Protein 3IXL (pdb70)

B-factor: mean 13.27, std 9.03, range [4.29, 70.57]

Sequence (234 aa):
TPTIGMIVPPAAGLVPADGARLYPDLPFIASGLGLGSVTPEGYDAVIESVVDHARRLQKQGAAVVSLMCTSLSFYRGAAFNAALTVAMREATGLPCTTMSTAVLNGLRALGVRRVALATAYIDDVNERLAAFLAEESLVPTGRSLGITGVEAMARVDTATLVDLCVRAFEAAPDSDGILLSSGGLLTLDAIPEVERRLGVPVVSSSPAGFWDAVRLAGGGAKARPGYGRLFDES

Nearest PDB structures (foldseek):
  3ixl-assembly1_A  TM=1.004E+00  e=4.132E-53  Bordetella bronchiseptica
  2vlb-assembly4_D  TM=9.439E-01  e=6.583E-43  Bordetella bronchiseptica
  3dtv-assembly5_A  TM=9.716E-01  e=8.976E-41  Bordetella bronchiseptica
  2vlb-assembly1_A  TM=9.278E-01  e=9.611E-42  Bordetella bronchiseptica
  3eis-assembly1_A  TM=9.442E-01  e=7.378E-40  Bordetella bronchiseptica

CATH classification: 3.40.50.12500

Secondary structure (DSSP, 8-state):
--EEEEEESSTT-PPPTHHHHH-TTS-EEEEE-----SSHHHHHHHGGGHHHHHHHHHHTTEEEEEE--HHHHHTT-HHHHHHHHHHHHHHHSS-EEEHHHHHHHHHHHTT-SEEEEEESS-HHHHHHHHHHHHHTT-EE---B-----HHHHHT--HHHHHHHHHHHHHTSTT-SEEEEE-TTS--TTHHHHHHHHHSS-EEEHHHHHHHHHHHHTTS---PPSSS-HHHH--

Organism: Bordetella bronchiseptica (NCBI:txid518)

InterPro domains:
  IPR011060 Ribulose-phosphate binding barrel [SSF51366] (49-211)
  IPR026286 Maleate isomerase/Arylmal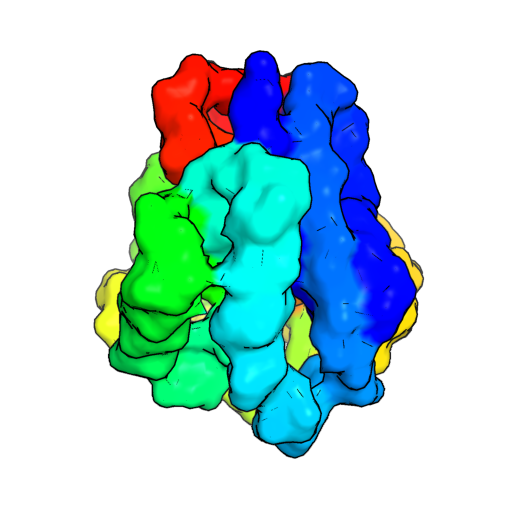onate decarboxylase [PF17645] (9-237)
  IPR026286 Maleate isomerase/Arylmalonate decarboxylase [PIRSF015736] (5-239)
  IPR026286 Maleate isomerase/Arylmalonate decarboxylase [PTHR40267] (56-239)
  IPR053714 Isomerization and Racemization Enzyme Superfamily [G3DSA:3.40.50.12500] (1-240)

Structure (mmCIF, N/CA/C/O backbone):
data_3IXL
#
_entry.id   3IXL
#
_cell.length_a   38.392
_cell.length_b   63.353
_cell.length_c   82.413
_cell.angle_alpha   90.00
_cell.angle_beta   90.00
_cell.angle_gamma   90.00
#
_symmetry.space_group_name_H-M   'P 21 2 21'
#
loop_
_entity.id
_entity.type
_entity.pdbx_description
1 polymer 'Arylmalonate decarboxylase'
2 non-polymer 'SULFATE ION'
3 non-polymer '2-PHENYLACETIC ACID'
4 non-polymer GLYCEROL
5 water water
#
loop_
_atom_site.group_PDB
_atom_site.id
_atom_site.type_symbol
_atom_site.label_atom_id
_atom_site.label_alt_id
_atom_site.label_comp_id
_atom_site.label_asym_id
_atom_site.label_entity_id
_atom_site.label_seq_id
_atom_site.pdbx_PDB_ins_code
_atom_site.Cartn_x
_atom_site.Cartn_y
_atom_site.Cartn_z
_atom_site.occupancy
_atom_site.B_iso_or_equiv
_atom_site.auth_seq_id
_atom_site.auth_comp_id
_atom_site.auth_asym_id
_atom_site.auth_atom_id
_atom_site.pdbx_PDB_model_num
ATOM 1 N N . THR A 1 6 ? -3.578 36.717 2.294 1.00 24.85 6 THR A N 1
ATOM 2 C CA . THR A 1 6 ? -3.699 35.592 3.270 1.00 24.58 6 THR A CA 1
ATOM 3 C C . THR A 1 6 ? -2.326 34.967 3.539 1.00 23.48 6 THR A C 1
ATOM 4 O O . THR A 1 6 ? -1.676 34.490 2.601 1.00 24.31 6 THR A O 1
ATOM 8 N N . PRO A 1 7 ? -1.880 34.978 4.813 1.00 22.52 7 PRO A N 1
ATOM 9 C CA . PRO A 1 7 ? -0.607 34.352 5.173 1.00 20.76 7 PRO A CA 1
ATOM 10 C C . PRO A 1 7 ? -0.613 32.838 4.949 1.00 18.56 7 PRO A C 1
ATOM 11 O O . PRO A 1 7 ? -1.538 32.135 5.370 1.00 18.45 7 PRO A O 1
ATOM 15 N N . THR A 1 8 ? 0.414 32.362 4.263 1.00 15.92 8 THR A N 1
ATOM 16 C CA . THR A 1 8 ? 0.640 30.938 4.075 1.00 14.39 8 THR A CA 1
ATOM 17 C C . THR A 1 8 ? 1.376 30.408 5.302 1.00 12.09 8 THR A C 1
ATOM 18 O O . THR A 1 8 ? 2.266 31.067 5.831 1.00 11.92 8 THR A O 1
ATOM 22 N N . ILE A 1 9 ? 0.972 29.237 5.781 1.00 9.54 9 ILE A N 1
ATOM 23 C CA . ILE A 1 9 ? 1.672 28.604 6.897 1.00 9.02 9 ILE A CA 1
ATOM 24 C C . ILE A 1 9 ? 2.487 27.437 6.360 1.00 7.83 9 ILE A C 1
ATOM 25 O O . ILE A 1 9 ? 1.938 26.551 5.700 1.00 7.10 9 ILE A O 1
ATOM 30 N N . GLY A 1 10 ? 3.791 27.455 6.617 1.00 7.12 10 GLY A N 1
ATOM 31 C CA . GLY A 1 10 ? 4.685 26.423 6.118 1.00 6.80 10 GLY A CA 1
ATOM 32 C C . GLY A 1 10 ? 4.965 25.351 7.151 1.00 6.30 10 GLY A C 1
ATOM 33 O O . GLY A 1 10 ? 5.151 25.664 8.340 1.00 6.28 10 GLY A O 1
ATOM 34 N N . MET A 1 11 ? 5.023 24.101 6.697 1.00 5.66 11 MET A N 1
ATOM 35 C CA . MET A 1 11 ? 5.217 22.950 7.594 1.00 5.43 11 MET A CA 1
ATOM 36 C C . MET A 1 11 ? 6.292 22.014 7.084 1.00 5.90 11 MET A C 1
ATOM 37 O O . MET A 1 11 ? 6.249 21.594 5.933 1.00 6.25 11 MET A O 1
ATOM 42 N N . ILE A 1 12 ? 7.256 21.700 7.941 1.00 5.60 12 ILE A N 1
ATOM 43 C CA . ILE A 1 12 ? 8.273 20.699 7.649 1.00 5.55 12 ILE A CA 1
ATOM 44 C C . ILE A 1 12 ? 7.763 19.381 8.228 1.00 5.76 12 ILE A C 1
ATOM 45 O O . ILE A 1 12 ? 7.500 19.299 9.433 1.00 5.56 12 ILE A O 1
ATOM 50 N N . VAL A 1 13 ? 7.583 18.372 7.373 1.00 5.96 13 VAL A N 1
ATOM 51 C CA . VAL A 1 13 ? 6.920 17.124 7.777 1.00 6.48 13 VAL A CA 1
ATOM 52 C C . VAL A 1 13 ? 7.837 15.913 7.593 1.00 7.39 13 VAL A C 1
ATOM 53 O O . VAL A 1 13 ? 8.694 15.933 6.721 1.00 7.02 13 VAL A O 1
ATOM 57 N N . PRO A 1 14 ? 7.704 14.878 8.440 1.00 7.75 14 PRO A N 1
ATOM 58 C CA . PRO A 1 14 ? 8.550 13.685 8.255 1.00 8.73 14 PRO A CA 1
ATOM 59 C C . PRO A 1 14 ? 8.523 12.934 6.898 1.00 9.93 14 PRO A C 1
ATOM 60 O O . PRO A 1 14 ? 9.602 12.599 6.399 1.00 9.68 14 PRO A O 1
ATOM 64 N N . PRO A 1 15 ? 7.340 12.662 6.304 1.00 10.73 15 PRO A N 1
ATOM 65 C CA . PRO A 1 15 ? 7.389 11.815 5.098 1.00 11.70 15 PRO A CA 1
ATOM 66 C C . PRO A 1 15 ? 8.049 12.496 3.901 1.00 12.37 15 PRO A C 1
ATOM 67 O O . PRO A 1 15 ? 7.963 13.713 3.757 1.00 12.61 15 PRO A O 1
ATOM 71 N N . ALA A 1 16 ? 8.710 11.702 3.057 1.00 13.53 16 ALA A N 1
ATOM 72 C CA . ALA A 1 16 ? 9.406 12.213 1.875 1.00 14.24 16 ALA A CA 1
ATOM 73 C C . ALA A 1 16 ? 8.477 12.994 0.958 1.00 14.49 16 ALA A C 1
ATOM 74 O O . ALA A 1 16 ? 8.881 13.998 0.369 1.00 15.00 16 ALA A O 1
ATOM 76 N N . ALA A 1 17 ? 7.230 12.534 0.867 1.00 14.78 17 ALA A N 1
ATOM 77 C CA . ALA A 1 17 ? 6.232 13.118 -0.022 1.00 15.23 17 ALA A CA 1
ATOM 78 C C . ALA A 1 17 ? 5.937 14.588 0.286 1.00 14.98 17 ALA A C 1
ATOM 79 O O . ALA A 1 17 ? 5.494 15.328 -0.595 1.00 15.55 17 ALA A O 1
ATOM 81 N N . GLY A 1 18 ? 6.153 15.005 1.538 1.00 14.26 18 GLY A N 1
ATOM 82 C CA . GLY A 1 18 ? 5.981 16.408 1.920 1.00 13.75 18 GLY A CA 1
ATOM 83 C C . GLY A 1 18 ? 4.552 16.902 1.841 1.00 13.14 18 GLY A C 1
ATOM 84 O O . GLY A 1 18 ? 4.295 18.007 1.358 1.00 13.94 18 GLY A O 1
ATOM 85 N N . LEU A 1 19 ? 3.622 16.075 2.302 1.00 12.92 19 LEU A N 1
ATOM 86 C CA . LEU A 1 19 ? 2.205 16.404 2.261 1.00 12.90 19 LEU A CA 1
ATOM 87 C C . LEU A 1 19 ? 1.830 17.249 3.463 1.00 11.53 19 LEU A C 1
ATOM 88 O O . LEU A 1 19 ? 2.424 17.125 4.537 1.00 10.79 19 LEU A O 1
ATOM 93 N N . VAL A 1 20 ? 0.850 18.126 3.271 1.00 10.57 20 VAL A N 1
ATOM 94 C CA . VAL A 1 20 ? 0.250 18.835 4.388 1.00 10.17 20 VAL A CA 1
ATOM 95 C C . VAL A 1 20 ? -0.463 17.774 5.226 1.00 10.21 20 VAL A C 1
ATOM 96 O O . VAL A 1 20 ? -1.244 16.977 4.693 1.00 10.68 20 VAL A O 1
ATOM 100 N N . PRO A 1 21 ? -0.180 17.735 6.536 1.00 9.88 21 PRO A N 1
ATOM 101 C CA . PRO A 1 21 ? -0.886 16.748 7.354 1.00 10.01 21 PRO A CA 1
ATOM 102 C C . PRO A 1 21 ? -2.402 16.906 7.221 1.00 10.08 21 PRO A C 1
ATOM 103 O O . PRO A 1 21 ? -2.913 18.028 7.123 1.00 10.27 21 PRO A O 1
ATOM 107 N N . ALA A 1 22 ? -3.107 15.777 7.193 1.00 10.99 22 ALA A N 1
ATOM 108 C CA . ALA A 1 22 ? -4.530 15.744 6.854 1.00 10.80 22 ALA A CA 1
ATOM 109 C C . ALA A 1 22 ? -5.424 16.558 7.790 1.00 10.60 22 ALA A C 1
ATOM 110 O O . ALA A 1 22 ? -6.518 16.983 7.405 1.00 11.06 22 ALA A O 1
ATOM 112 N N . ASP A 1 23 ? -4.968 16.789 9.015 1.00 9.62 23 ASP A N 1
ATOM 113 C CA . ASP A 1 23 ? -5.796 17.508 9.973 1.00 9.38 23 ASP A CA 1
ATOM 114 C C . ASP A 1 23 ? -6.090 18.952 9.572 1.00 9.28 23 ASP A C 1
ATOM 115 O O . ASP A 1 23 ? -7.101 19.517 9.993 1.00 8.76 23 ASP A O 1
ATOM 120 N N . GLY A 1 24 ? -5.209 19.553 8.768 1.00 9.25 24 GLY A N 1
ATOM 121 C CA . GLY A 1 24 ? -5.339 20.979 8.425 1.00 9.66 24 GLY A CA 1
ATOM 122 C C . GLY A 1 24 ? -6.622 21.309 7.683 1.00 9.54 24 GLY A C 1
ATOM 123 O O . GLY A 1 24 ? -7.257 22.335 7.952 1.00 9.88 24 GLY A O 1
ATOM 124 N N . ALA A 1 25 ? -6.993 20.430 6.757 1.00 9.95 25 ALA A N 1
ATOM 125 C CA . ALA A 1 25 ? -8.196 20.609 5.937 1.00 10.24 25 ALA A CA 1
ATOM 126 C C . ALA A 1 25 ? -9.481 20.533 6.756 1.00 10.13 25 ALA A C 1
ATOM 127 O O . ALA A 1 25 ? -10.511 21.069 6.351 1.00 11.58 25 ALA A O 1
ATOM 129 N N . ARG A 1 26 ? -9.411 19.868 7.908 1.00 9.33 26 ARG A N 1
ATOM 130 C CA . ARG A 1 26 ? -10.553 19.713 8.792 1.00 9.31 26 ARG A CA 1
ATOM 131 C C . ARG A 1 26 ? -10.602 20.819 9.847 1.00 8.51 26 ARG A C 1
ATOM 132 O O . ARG A 1 26 ? -11.638 21.438 10.068 1.00 9.34 26 ARG A O 1
ATOM 140 N N . LEU A 1 27 ? -9.461 21.104 10.459 1.00 8.37 27 LEU A N 1
ATOM 141 C CA . LEU A 1 27 ? -9.397 22.130 11.498 1.00 8.04 27 LEU A CA 1
ATOM 142 C C . LEU A 1 27 ? -9.568 23.542 10.959 1.00 7.94 27 LEU A C 1
ATOM 143 O O . LEU A 1 27 ? -10.311 24.351 11.521 1.00 7.37 27 LEU A O 1
ATOM 148 N N . TYR A 1 28 ? -8.841 23.831 9.882 1.00 7.82 28 TYR A N 1
ATOM 149 C CA . TYR A 1 28 ? -8.746 25.172 9.326 1.00 8.15 28 TYR A CA 1
ATOM 150 C C . TYR A 1 28 ? -8.949 25.112 7.817 1.00 9.18 28 TYR A C 1
ATOM 151 O O . TYR A 1 28 ? -8.017 25.385 7.059 1.00 8.90 28 TYR A O 1
ATOM 160 N N . PRO A 1 29 ? -10.177 24.771 7.370 1.00 10.10 29 PRO A N 1
ATOM 161 C CA . PRO A 1 29 ? -10.410 24.539 5.944 1.00 10.82 29 PRO A CA 1
ATOM 162 C C . PRO A 1 29 ? -10.157 25.757 5.070 1.00 11.59 29 PRO A C 1
ATOM 163 O O . PRO A 1 29 ? -9.886 25.596 3.879 1.00 12.51 29 PRO A O 1
ATOM 167 N N . ASP A 1 30 ? -10.225 26.951 5.649 1.00 11.61 30 ASP A N 1
ATOM 168 C CA . ASP A 1 30 ? -10.042 28.170 4.854 1.00 12.14 30 ASP A CA 1
ATOM 169 C C . ASP A 1 30 ? -8.662 28.815 4.990 1.00 10.77 30 ASP A C 1
ATOM 170 O O . ASP A 1 30 ? -8.446 29.939 4.540 1.00 10.34 30 ASP A O 1
ATOM 175 N N . LEU A 1 31 ? -7.718 28.086 5.585 1.00 9.64 31 LEU A N 1
ATOM 176 C CA . LEU A 1 31 ? -6.334 28.547 5.666 1.00 9.09 31 LEU A CA 1
ATOM 177 C C . LEU A 1 31 ? -5.431 27.760 4.720 1.00 8.37 31 LEU A C 1
ATOM 178 O O . LEU A 1 31 ? -5.600 26.550 4.582 1.00 7.91 31 LEU A O 1
ATOM 183 N N . PRO A 1 32 ? -4.491 28.450 4.044 1.00 8.16 32 PRO A N 1
ATOM 184 C CA . PRO A 1 32 ? -3.521 27.774 3.177 1.00 7.97 32 PRO A CA 1
ATOM 185 C C . PRO A 1 32 ? -2.301 27.256 3.940 1.00 7.78 32 PRO A C 1
ATOM 186 O O . PRO A 1 32 ? -1.663 27.993 4.709 1.00 7.96 32 PRO A O 1
ATOM 190 N N . PHE A 1 33 ? -1.987 25.993 3.716 1.00 7.05 33 PHE A N 1
ATOM 191 C CA . PHE A 1 33 ? -0.794 25.372 4.278 1.00 6.89 33 PHE A CA 1
ATOM 192 C C . PHE A 1 33 ? 0.064 24.833 3.156 1.00 7.02 33 PHE A C 1
ATOM 193 O O . PHE A 1 33 ? -0.465 24.304 2.181 1.00 7.19 33 PHE A O 1
ATOM 201 N N . ILE A 1 34 ? 1.380 24.974 3.286 1.00 6.32 34 ILE A N 1
ATOM 202 C CA . ILE A 1 34 ? 2.321 24.367 2.356 1.00 6.56 34 ILE A CA 1
ATOM 203 C C . ILE A 1 34 ? 3.308 23.548 3.156 1.00 6.52 34 ILE A C 1
ATOM 204 O O . ILE A 1 34 ? 3.527 23.834 4.341 1.00 7.01 34 ILE A O 1
ATOM 209 N N . ALA A 1 35 ? 3.882 22.524 2.535 1.00 6.52 35 ALA A N 1
ATOM 210 C CA . ALA A 1 35 ? 4.723 21.595 3.270 1.00 6.91 35 ALA A CA 1
ATOM 211 C C . ALA A 1 35 ? 5.928 21.170 2.473 1.00 7.14 35 ALA A C 1
ATOM 212 O O . ALA A 1 35 ? 5.958 21.286 1.250 1.00 8.00 35 ALA A O 1
ATOM 214 N N . SER A 1 36 ? 6.928 20.706 3.201 1.00 7.27 36 SER A N 1
ATOM 215 C CA . SER A 1 36 ? 8.168 20.237 2.626 1.00 7.75 36 SER A CA 1
ATOM 216 C C . SER A 1 36 ? 8.598 19.025 3.449 1.00 7.97 36 SER A C 1
ATOM 217 O O . SER A 1 36 ? 8.587 19.072 4.688 1.00 7.89 36 SER A O 1
ATOM 220 N N . GLY A 1 37 ? 8.948 17.936 2.765 1.00 8.26 37 GLY A N 1
ATOM 221 C CA . GLY A 1 37 ? 9.174 16.643 3.413 1.00 8.61 37 GLY A CA 1
ATOM 222 C C . GLY A 1 37 ? 10.611 16.246 3.667 1.00 9.18 37 GLY A C 1
ATOM 223 O O . GLY A 1 37 ? 11.466 16.375 2.788 1.00 9.75 37 GLY A O 1
ATOM 224 N N . LEU A 1 38 ? 10.863 15.716 4.860 1.00 9.41 38 LEU A N 1
ATOM 225 C CA . LEU A 1 38 ? 12.210 15.335 5.281 1.00 9.71 38 LEU A CA 1
ATOM 226 C C . LEU A 1 38 ? 12.679 13.997 4.746 1.00 9.77 38 LEU A C 1
ATOM 227 O O . LEU A 1 38 ? 13.876 13.814 4.537 1.00 10.29 38 LEU A O 1
ATOM 232 N N . GLY A 1 39 ? 11.753 13.058 4.566 1.00 9.63 39 GLY A N 1
ATOM 233 C CA . GLY A 1 39 ? 12.115 11.683 4.240 1.00 10.37 39 GLY A CA 1
ATOM 234 C C . GLY A 1 39 ? 12.581 10.868 5.431 1.00 10.24 39 GLY A C 1
ATOM 235 O O . GLY A 1 39 ? 13.481 10.037 5.299 1.00 11.29 39 GLY A O 1
ATOM 236 N N . LEU A 1 40 ? 11.974 11.090 6.597 1.00 10.39 40 LEU A N 1
ATOM 237 C CA . LEU A 1 40 ? 12.309 10.320 7.795 1.00 10.54 40 LEU A CA 1
ATOM 238 C C . LEU A 1 40 ? 12.067 8.832 7.568 1.00 11.15 40 LEU A C 1
ATOM 239 O O . LEU A 1 40 ? 11.020 8.449 7.048 1.00 11.98 40 LEU A O 1
ATOM 244 N N . GLY A 1 41 ? 13.034 8.006 7.969 1.00 11.13 41 GLY A N 1
ATOM 245 C CA . GLY A 1 41 ? 12.969 6.564 7.725 1.00 11.32 41 GLY A CA 1
ATOM 246 C C . GLY A 1 41 ? 12.297 5.727 8.802 1.00 11.65 41 GLY A C 1
ATOM 247 O O . GLY A 1 41 ? 11.720 4.677 8.513 1.00 13.08 41 GLY A O 1
ATOM 248 N N . SER A 1 42 ? 12.402 6.175 10.048 1.00 11.50 42 SER A N 1
ATOM 249 C CA . SER A 1 42 ? 11.770 5.521 11.181 1.00 10.90 42 SER A CA 1
ATOM 250 C C . SER A 1 42 ? 11.654 6.539 12.302 1.00 10.08 42 SER A C 1
ATOM 251 O O . SER A 1 42 ? 12.453 7.484 12.387 1.00 9.83 42 SER A O 1
ATOM 254 N N . VAL A 1 43 ? 10.668 6.332 13.167 1.00 8.74 43 VAL A N 1
ATOM 255 C CA . VAL A 1 43 ? 10.438 7.217 14.299 1.00 8.34 43 VAL A CA 1
ATOM 256 C C . VAL A 1 43 ? 11.309 6.698 15.449 1.00 8.48 43 VAL A C 1
ATOM 257 O O . VAL A 1 43 ? 10.829 6.114 16.412 1.00 8.16 43 VAL A O 1
ATOM 261 N N . THR A 1 44 ? 12.617 6.895 15.292 1.00 8.60 44 THR A N 1
ATOM 262 C CA . THR A 1 44 ? 13.625 6.469 16.253 1.00 9.25 44 THR A CA 1
ATOM 263 C C . THR A 1 44 ? 14.743 7.511 16.201 1.00 9.31 44 THR A C 1
ATOM 264 O O . THR A 1 44 ? 14.909 8.169 15.174 1.00 9.04 44 THR A O 1
ATOM 268 N N . PRO A 1 45 ? 15.531 7.640 17.291 1.00 10.18 45 PRO A N 1
ATOM 269 C CA . PRO A 1 45 ? 16.723 8.503 17.268 1.00 10.61 45 PRO A CA 1
ATOM 270 C C . PRO A 1 45 ? 17.656 8.277 16.073 1.00 11.29 45 PRO A C 1
ATOM 271 O O . PRO A 1 45 ? 18.128 9.249 15.480 1.00 11.74 45 PRO A O 1
ATOM 275 N N . GLU A 1 46 ? 17.895 7.022 15.704 1.00 11.92 46 GLU A N 1
ATOM 276 C CA . GLU A 1 46 ? 18.702 6.729 14.516 1.00 12.57 46 GLU A CA 1
ATOM 277 C C . GLU A 1 46 ? 18.070 7.346 13.270 1.00 11.77 46 GLU A C 1
ATOM 278 O O . GLU A 1 46 ? 18.771 7.911 12.418 1.00 12.15 46 GLU A O 1
ATOM 284 N N . GLY A 1 47 ? 16.744 7.263 13.171 1.00 10.77 47 GLY A N 1
ATOM 285 C CA . GLY A 1 47 ? 16.032 7.897 12.070 1.00 10.15 47 GLY A CA 1
ATOM 286 C C . GLY A 1 47 ? 16.152 9.412 12.118 1.00 9.56 47 GLY A C 1
ATOM 287 O O . GLY A 1 47 ? 16.423 10.054 11.099 1.00 9.96 47 GLY A O 1
ATOM 288 N N . TYR A 1 48 ? 15.959 9.990 13.300 1.00 8.89 48 TYR A N 1
ATOM 289 C CA . TYR A 1 48 ? 16.049 11.444 13.439 1.00 8.87 48 TYR A CA 1
ATOM 290 C C . TYR A 1 48 ? 17.421 11.956 13.023 1.00 9.23 48 TYR A C 1
ATOM 291 O O . TYR A 1 48 ? 17.523 12.967 12.327 1.00 9.37 48 TYR A O 1
ATOM 300 N N . ASP A 1 49 ? 18.472 11.253 13.447 1.00 9.33 49 ASP A N 1
ATOM 301 C CA . ASP A 1 49 ? 19.830 11.701 13.166 1.00 9.85 49 ASP A CA 1
ATOM 302 C C . ASP A 1 49 ? 20.077 11.827 11.659 1.00 9.86 49 ASP A C 1
ATOM 303 O O . ASP A 1 49 ? 20.870 12.671 11.231 1.00 10.11 49 ASP A O 1
ATOM 308 N N . ALA A 1 50 ? 19.391 11.006 10.864 1.00 10.24 50 ALA A N 1
ATOM 309 C CA . ALA A 1 50 ? 19.594 10.998 9.411 1.00 10.49 50 ALA A CA 1
ATOM 310 C C . ALA A 1 50 ? 18.941 12.168 8.665 1.00 10.74 50 ALA A C 1
ATOM 311 O O . ALA A 1 50 ? 19.283 12.432 7.510 1.00 11.38 50 ALA A O 1
ATOM 313 N N . VAL A 1 51 ? 18.000 12.861 9.307 1.00 9.77 51 VAL A N 1
ATOM 314 C CA . VAL A 1 51 ? 17.300 13.976 8.650 1.00 9.94 51 VAL A CA 1
ATOM 315 C C . VAL A 1 51 ? 17.362 15.304 9.400 1.00 9.52 51 VAL A C 1
ATOM 316 O O . VAL A 1 51 ? 17.047 16.350 8.822 1.00 9.03 51 VAL A O 1
ATOM 320 N N . ILE A 1 52 ? 17.744 15.272 10.678 1.00 8.74 52 ILE A N 1
ATOM 321 C CA . ILE A 1 52 ? 17.644 16.468 11.521 1.00 9.51 52 ILE A CA 1
ATOM 322 C C . ILE A 1 52 ? 18.437 17.651 10.953 1.00 9.79 52 ILE A C 1
ATOM 323 O O . ILE A 1 52 ? 18.035 18.803 11.096 1.00 9.99 52 ILE A O 1
ATOM 328 N N . GLU A 1 53 ? 19.551 17.353 10.290 1.00 10.66 53 GLU A N 1
ATOM 329 C CA . GLU A 1 53 ? 20.420 18.403 9.771 1.00 11.33 53 GLU A CA 1
ATOM 330 C C . GLU A 1 53 ? 19.815 19.156 8.595 1.00 11.23 53 GLU A C 1
ATOM 331 O O . GLU A 1 53 ? 20.279 20.250 8.261 1.00 12.29 53 GLU A O 1
ATOM 337 N N . SER A 1 54 ? 18.794 18.576 7.971 1.00 10.50 54 SER A N 1
ATOM 338 C CA . SER A 1 54 ? 18.150 19.188 6.812 1.00 10.73 54 SER A CA 1
ATOM 339 C C . SER A 1 54 ? 17.013 20.137 7.163 1.00 10.21 54 SER A C 1
ATOM 340 O O . SER A 1 54 ? 16.491 20.813 6.290 1.00 10.01 54 SER A O 1
ATOM 343 N N . VAL A 1 55 ? 16.626 20.171 8.433 1.00 10.04 55 VAL A N 1
ATOM 344 C CA . VAL A 1 55 ? 15.499 20.993 8.856 1.00 9.68 55 VAL A CA 1
ATOM 345 C C . VAL A 1 55 ? 15.660 22.456 8.438 1.00 10.22 55 VAL A C 1
ATOM 346 O O . VAL A 1 55 ? 14.739 23.046 7.876 1.00 10.23 55 VAL A O 1
ATOM 350 N N . VAL A 1 56 ? 16.835 23.025 8.678 1.00 10.74 56 VAL A N 1
ATOM 351 C CA . VAL A 1 56 ? 17.068 24.431 8.340 1.00 11.29 56 VAL A CA 1
ATOM 352 C C . VAL A 1 56 ? 16.886 24.707 6.836 1.00 11.40 56 VAL A C 1
ATOM 353 O O . VAL A 1 56 ? 16.299 25.717 6.447 1.00 11.55 56 VAL A O 1
ATOM 357 N N . ASP A 1 57 ? 17.352 23.787 5.996 1.00 11.24 57 ASP A N 1
ATOM 358 C CA . ASP A 1 57 ? 17.210 23.946 4.550 1.00 11.78 57 ASP A CA 1
ATOM 359 C C . ASP A 1 57 ? 15.752 23.891 4.120 1.00 10.77 57 ASP A C 1
ATOM 360 O O . ASP A 1 57 ? 15.339 24.623 3.223 1.00 10.87 57 ASP A O 1
ATOM 365 N N . HIS A 1 58 ? 14.965 23.032 4.772 1.00 9.84 58 HIS A N 1
ATOM 366 C CA . HIS A 1 58 ? 13.534 22.962 4.478 1.00 9.51 58 HIS A CA 1
ATOM 367 C C . HIS A 1 58 ? 12.820 24.238 4.928 1.00 8.83 58 HIS A C 1
ATOM 368 O O . HIS A 1 58 ? 11.924 24.727 4.244 1.00 9.20 58 HIS A O 1
ATOM 375 N N . ALA A 1 59 ? 13.238 24.785 6.072 1.00 8.67 59 ALA A N 1
ATOM 376 C CA . ALA A 1 59 ? 12.715 26.078 6.526 1.00 8.32 59 ALA A CA 1
ATOM 377 C C . ALA A 1 59 ? 12.956 27.182 5.479 1.00 8.50 59 ALA A C 1
ATOM 378 O O . ALA A 1 59 ? 12.056 27.967 5.177 1.00 7.99 59 ALA A O 1
ATOM 380 N N . ARG A 1 60 ? 14.174 27.229 4.942 1.00 9.06 60 ARG A N 1
ATOM 381 C CA . ARG A 1 60 ? 14.540 28.197 3.916 1.00 9.92 60 ARG A CA 1
ATOM 382 C C . ARG A 1 60 ? 13.704 28.013 2.645 1.00 9.63 60 ARG A C 1
ATOM 383 O O . ARG A 1 60 ? 13.277 29.005 2.042 1.00 9.32 60 ARG A O 1
ATOM 391 N N . ARG A 1 61 ? 13.461 26.759 2.245 1.00 9.57 61 ARG A N 1
ATOM 392 C CA . ARG A 1 61 ? 12.611 26.512 1.074 1.00 10.01 61 ARG A CA 1
ATOM 393 C C . ARG A 1 61 ? 11.227 27.107 1.289 1.00 9.22 61 ARG A C 1
ATOM 394 O O . ARG A 1 61 ? 10.693 27.812 0.430 1.00 9.63 61 ARG A O 1
ATOM 402 N N . LEU A 1 62 ? 10.643 26.825 2.450 1.00 8.15 62 LEU A N 1
ATOM 403 C CA . LEU A 1 62 ? 9.316 27.354 2.760 1.00 7.79 62 LEU A CA 1
ATOM 404 C C . LEU A 1 62 ? 9.284 28.887 2.794 1.00 7.87 62 LEU A C 1
ATOM 405 O O . LEU A 1 62 ? 8.311 29.505 2.352 1.00 8.36 62 LEU A O 1
ATOM 410 N N . GLN A 1 63 ? 10.349 29.494 3.321 1.00 8.42 63 GLN A N 1
ATOM 411 C CA . GLN A 1 63 ? 10.482 30.944 3.284 1.00 9.08 63 GLN A CA 1
ATOM 412 C C . GLN A 1 63 ? 10.457 31.467 1.843 1.00 9.17 63 GLN A C 1
ATOM 413 O O . GLN A 1 63 ? 9.744 32.422 1.546 1.00 8.68 63 GLN A O 1
ATOM 419 N N . LYS A 1 64 ? 11.228 30.826 0.971 1.00 9.43 64 LYS A N 1
ATOM 420 C CA . LYS A 1 64 ? 11.277 31.252 -0.432 1.00 10.14 64 LYS A CA 1
ATOM 421 C C . LYS A 1 64 ? 9.903 31.131 -1.090 1.00 10.52 64 LYS A C 1
ATOM 422 O O . LYS A 1 64 ? 9.546 31.938 -1.961 1.00 11.27 64 LYS A O 1
ATOM 428 N N . GLN A 1 65 ? 9.134 30.128 -0.674 1.00 9.68 65 GLN A N 1
ATOM 429 C CA . GLN A 1 65 ? 7.768 29.946 -1.179 1.00 9.59 65 GLN A CA 1
ATOM 430 C C . GLN A 1 65 ? 6.756 30.959 -0.643 1.00 9.56 65 GLN A C 1
ATOM 431 O O . GLN A 1 65 ? 5.580 30.926 -1.015 1.00 9.59 65 GLN A O 1
ATOM 437 N N . GLY A 1 66 ? 7.195 31.846 0.247 1.00 9.28 66 GLY A N 1
ATOM 438 C CA . GLY A 1 66 ? 6.330 32.905 0.757 1.00 9.20 66 GLY A CA 1
ATOM 439 C C . GLY A 1 66 ? 5.639 32.604 2.075 1.00 9.39 66 GLY A C 1
ATOM 440 O O . GLY A 1 66 ? 4.739 33.334 2.484 1.00 10.51 66 GLY A O 1
ATOM 441 N N . ALA A 1 67 ? 6.057 31.532 2.745 1.00 8.96 67 ALA A N 1
ATOM 442 C CA . ALA A 1 67 ? 5.486 31.205 4.049 1.00 8.97 67 ALA A CA 1
ATOM 443 C C . ALA A 1 67 ? 5.606 32.370 5.015 1.00 8.94 67 ALA A C 1
ATOM 444 O O . ALA A 1 67 ? 6.642 33.047 5.043 1.00 9.44 67 ALA A O 1
ATOM 446 N N . ALA A 1 68 ? 4.563 32.585 5.812 1.00 9.17 68 ALA A N 1
ATOM 447 C CA . ALA A 1 68 ? 4.585 33.629 6.845 1.00 9.57 68 ALA A CA 1
ATOM 448 C C . ALA A 1 68 ? 5.140 33.100 8.166 1.00 9.94 68 ALA A C 1
ATOM 449 O O . ALA A 1 68 ? 5.632 33.873 8.993 1.00 11.16 68 ALA A O 1
ATOM 451 N N . VAL A 1 69 ? 5.018 31.788 8.375 1.00 9.27 69 VAL A N 1
ATOM 452 C CA . VAL A 1 69 ? 5.544 31.115 9.565 1.00 9.20 69 VAL A CA 1
ATOM 453 C C . VAL A 1 69 ? 5.977 29.717 9.145 1.00 8.28 69 VAL A C 1
ATOM 454 O O . VAL A 1 69 ? 5.472 29.180 8.147 1.00 8.28 69 VAL A O 1
ATOM 458 N N . VAL A 1 70 ? 6.927 29.138 9.875 1.00 6.94 70 VAL A N 1
ATOM 459 C CA . VAL A 1 70 ? 7.359 27.772 9.609 1.00 6.93 70 VAL A CA 1
ATOM 460 C C . VAL A 1 70 ? 7.276 26.966 10.892 1.00 6.40 70 VAL A C 1
ATOM 461 O O . VAL A 1 70 ? 7.748 27.422 11.944 1.00 7.02 70 VAL A O 1
ATOM 465 N N . SER A 1 71 ? 6.659 25.786 10.814 1.00 5.67 71 SER A N 1
ATOM 466 C CA . SER A 1 71 ? 6.641 24.851 11.935 1.00 5.81 71 SER A CA 1
ATOM 467 C C . SER A 1 71 ? 7.271 23.529 11.552 1.00 5.95 71 SER A C 1
ATOM 468 O O . SER A 1 71 ? 6.945 22.959 10.507 1.00 5.84 71 SER A O 1
ATOM 471 N N . LEU A 1 72 ? 8.166 23.038 12.401 1.00 5.42 72 LEU A N 1
ATOM 472 C CA . LEU A 1 72 ? 8.653 21.675 12.278 1.00 6.08 72 LEU A CA 1
ATOM 473 C C . LEU A 1 72 ? 7.592 20.766 12.890 1.00 5.52 72 LEU A C 1
ATOM 474 O O . LEU A 1 72 ? 7.456 20.685 14.119 1.00 5.60 72 LEU A O 1
ATOM 479 N N . MET A 1 73 ? 6.836 20.098 12.020 1.00 5.23 73 MET A N 1
ATOM 480 C CA . MET A 1 73 ? 5.676 19.312 12.430 1.00 5.38 73 MET A CA 1
ATOM 481 C C . MET A 1 73 ? 6.036 17.863 12.776 1.00 5.97 73 MET A C 1
ATOM 482 O O . MET A 1 73 ? 5.516 16.907 12.186 1.00 6.43 73 MET A O 1
ATOM 487 N N . CYS A 1 74 ? 6.937 17.723 13.747 1.00 6.56 74 CYS A N 1
ATOM 488 C CA . CYS A 1 74 ? 7.283 16.424 14.318 1.00 6.83 74 CYS A CA 1
ATOM 489 C C . CYS A 1 74 ? 7.657 16.636 15.769 1.00 6.54 74 CYS A C 1
ATOM 490 O O . CYS A 1 74 ? 8.528 17.447 16.084 1.00 6.35 74 CYS A O 1
ATOM 493 N N . THR A 1 75 ? 6.968 15.927 16.659 1.00 6.28 75 THR A N 1
ATOM 494 C CA . THR A 1 75 ? 7.171 16.087 18.093 1.00 6.51 75 THR A CA 1
ATOM 495 C C . THR A 1 75 ? 8.529 15.505 18.465 1.00 6.68 75 THR A C 1
ATOM 496 O O . THR A 1 75 ? 9.381 16.193 19.042 1.00 5.80 75 THR A O 1
ATOM 500 N N . SER A 1 76 ? 8.742 14.244 18.106 1.00 6.26 76 SER A N 1
ATOM 501 C CA . SER A 1 76 ? 9.939 13.548 18.558 1.00 6.68 76 SER A CA 1
ATOM 502 C C . SER A 1 76 ? 11.234 14.071 17.933 1.00 7.21 76 SER A C 1
ATOM 503 O O . SER A 1 76 ? 12.268 14.112 18.597 1.00 7.16 76 SER A O 1
ATOM 506 N N . LEU A 1 77 ? 11.175 14.503 16.678 1.00 7.81 77 LEU A N 1
ATOM 507 C CA . LEU A 1 77 ? 12.347 15.107 16.043 1.00 8.44 77 LEU A CA 1
ATOM 508 C C . LEU A 1 77 ? 12.774 16.351 16.812 1.00 8.29 77 LEU A C 1
ATOM 509 O O . LEU A 1 77 ? 13.964 16.689 16.852 1.00 9.09 77 LEU A O 1
ATOM 514 N N . SER A 1 78 ? 11.801 17.032 17.426 1.00 7.63 78 SER A N 1
ATOM 515 C CA . SER A 1 78 ? 12.079 18.249 18.179 1.00 7.35 78 SER A CA 1
ATOM 516 C C . SER A 1 78 ? 12.331 18.067 19.687 1.00 7.16 78 SER A C 1
ATOM 517 O O . SER A 1 78 ? 12.949 18.940 20.292 1.00 7.54 78 SER A O 1
ATOM 520 N N . PHE A 1 79 ? 11.918 16.937 20.272 1.00 6.66 79 PHE A N 1
ATOM 521 C CA . PHE A 1 79 ? 12.187 16.696 21.703 1.00 6.53 79 PHE A CA 1
ATOM 522 C C . PHE A 1 79 ? 13.289 15.683 22.023 1.00 6.49 7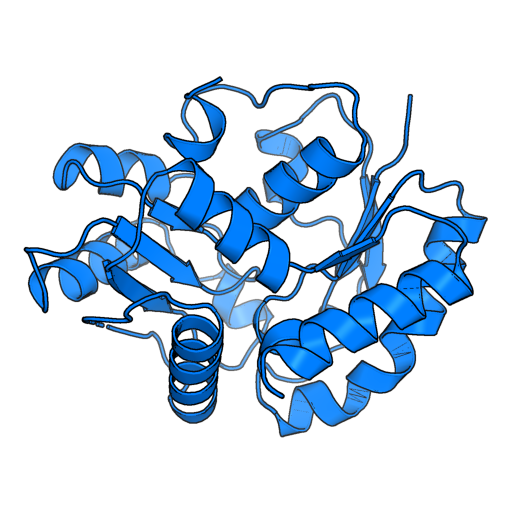9 PHE A C 1
ATOM 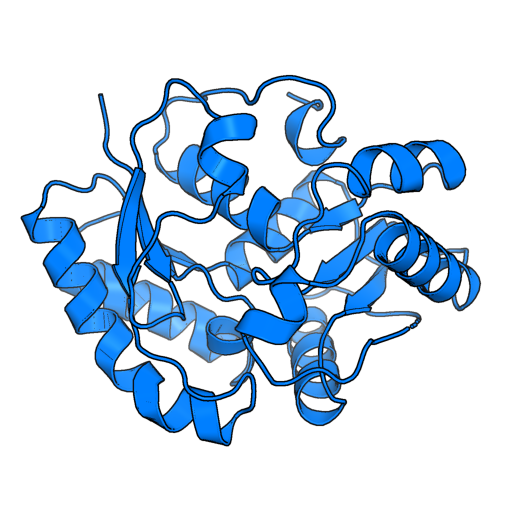523 O O . PHE A 1 79 ? 13.705 15.599 23.187 1.00 6.94 79 PHE A O 1
ATOM 531 N N . TYR A 1 80 ? 13.759 14.919 21.033 1.00 6.90 80 TYR A N 1
ATOM 532 C CA . TYR A 1 80 ? 14.602 13.758 21.362 1.00 7.35 80 TYR A CA 1
ATOM 533 C C . TYR A 1 80 ? 15.948 14.079 21.991 1.00 7.95 80 TYR A C 1
ATOM 534 O O . TYR A 1 80 ? 16.582 13.201 22.576 1.00 8.41 80 TYR A O 1
ATOM 543 N N . ARG A 1 81 ? 16.386 15.327 21.841 1.00 8.29 81 ARG A N 1
ATOM 544 C CA . ARG A 1 81 ? 17.671 15.763 22.379 1.00 9.27 81 ARG A CA 1
ATOM 545 C C . ARG A 1 81 ? 17.497 16.651 23.600 1.00 9.49 81 ARG A C 1
ATOM 546 O O . ARG A 1 81 ? 18.482 17.157 24.142 1.00 10.85 81 ARG A O 1
ATOM 554 N N . GLY A 1 82 ? 16.260 16.842 24.041 1.00 9.06 82 GLY A N 1
ATOM 555 C CA . GLY A 1 82 ? 15.988 17.662 25.220 1.00 8.85 82 GLY A CA 1
ATOM 556 C C . GLY A 1 82 ? 15.488 19.053 24.873 1.00 8.88 82 GL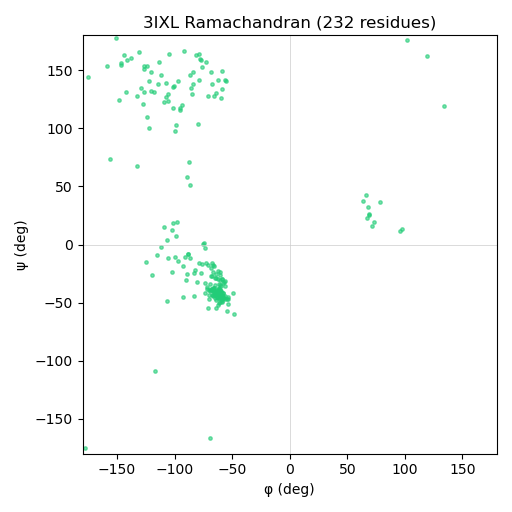Y A C 1
ATOM 557 O O . GLY A 1 82 ? 15.426 19.436 23.686 1.00 8.45 82 GLY A O 1
ATOM 558 N N . ALA A 1 83 ? 15.139 19.805 25.914 1.00 8.89 83 ALA A N 1
ATOM 559 C CA . ALA A 1 83 ? 14.526 21.126 25.755 1.00 8.48 83 ALA A CA 1
ATOM 560 C C . ALA A 1 83 ? 15.432 22.175 25.119 1.00 8.77 83 ALA A C 1
ATOM 561 O O . ALA A 1 83 ? 14.968 22.980 24.298 1.00 8.73 83 ALA A O 1
ATOM 563 N N . ALA A 1 84 ? 16.707 22.187 25.501 1.00 8.36 84 ALA A N 1
ATOM 564 C CA . ALA A 1 84 ? 17.638 23.166 24.943 1.00 8.31 84 ALA A CA 1
ATOM 565 C C . ALA A 1 84 ? 17.733 23.023 23.423 1.00 8.08 84 ALA A C 1
ATOM 566 O O . ALA A 1 84 ? 17.777 24.030 22.708 1.00 8.68 84 ALA A O 1
ATOM 568 N N . PHE A 1 85 ? 17.765 21.789 22.923 1.00 7.76 85 PHE A N 1
ATOM 569 C CA . PHE A 1 85 ? 17.876 21.600 21.471 1.00 7.44 85 PHE A CA 1
ATOM 570 C C . PHE A 1 85 ? 16.609 22.045 20.742 1.00 7.33 85 PHE A C 1
ATOM 571 O O . PHE A 1 85 ? 16.684 22.628 19.669 1.00 7.69 85 PHE A O 1
ATOM 579 N N . ASN A 1 86 ? 15.445 21.769 21.318 1.00 6.88 86 ASN A N 1
ATOM 580 C CA . ASN A 1 86 ? 14.204 22.282 20.751 1.00 6.97 86 ASN A CA 1
ATOM 581 C C . ASN A 1 86 ? 14.292 23.796 20.565 1.00 7.57 86 ASN A C 1
ATOM 582 O O . ASN A 1 86 ? 13.983 24.323 19.490 1.00 7.50 86 ASN A O 1
ATOM 587 N N . ALA A 1 87 ? 14.767 24.490 21.594 1.00 7.75 87 ALA A N 1
ATOM 588 C CA . ALA A 1 87 ? 14.894 25.946 21.531 1.00 8.64 87 ALA A CA 1
ATOM 589 C C . ALA A 1 87 ? 15.956 26.379 20.510 1.00 9.06 87 ALA A C 1
ATOM 590 O O . ALA A 1 87 ? 15.722 27.311 19.735 1.00 9.70 87 ALA A O 1
ATOM 592 N N . ALA A 1 88 ? 17.107 25.699 20.506 1.00 8.54 88 ALA A N 1
ATOM 593 C CA . ALA A 1 88 ? 18.215 26.065 19.618 1.00 8.49 88 ALA A CA 1
ATOM 594 C C . ALA A 1 88 ? 17.871 25.828 18.154 1.00 8.44 88 ALA A C 1
ATOM 595 O O . ALA A 1 88 ? 18.235 26.618 17.278 1.00 8.74 88 ALA A O 1
ATOM 597 N N . LEU A 1 89 ? 17.171 24.730 17.892 1.00 8.24 89 LEU A N 1
ATOM 598 C CA . LEU A 1 89 ? 16.721 24.431 16.540 1.00 8.88 89 LEU A CA 1
ATOM 599 C C . LEU A 1 89 ? 15.744 25.498 16.049 1.00 8.76 89 LEU A C 1
ATOM 600 O O . LEU A 1 89 ? 15.836 25.937 14.897 1.00 8.36 89 LEU A O 1
ATOM 605 N N . THR A 1 90 ? 14.828 25.922 16.916 1.00 8.22 90 THR A N 1
ATOM 606 C CA . THR A 1 90 ? 13.890 26.989 16.573 1.00 8.29 90 THR A CA 1
ATOM 607 C C . THR A 1 90 ? 14.625 28.271 16.195 1.00 8.75 90 THR A C 1
ATOM 608 O O . THR A 1 90 ? 14.297 28.908 15.191 1.00 8.50 90 THR A O 1
ATOM 612 N N . VAL A 1 91 ? 15.623 28.636 16.998 1.00 8.86 91 VAL A N 1
ATOM 613 C CA . VAL A 1 91 ? 16.411 29.837 16.748 1.00 9.52 91 VAL A CA 1
ATOM 614 C C . VAL A 1 91 ? 17.164 29.728 15.426 1.00 8.85 91 VAL A C 1
ATOM 615 O O . VAL A 1 91 ? 17.223 30.704 14.669 1.00 8.81 91 VAL A O 1
ATOM 619 N N . ALA A 1 92 ? 17.734 28.556 15.146 1.00 8.58 92 ALA A N 1
ATOM 620 C CA . ALA A 1 92 ? 18.444 28.333 13.883 1.00 8.79 92 ALA A CA 1
ATOM 621 C C . ALA A 1 92 ? 17.516 28.493 12.686 1.00 9.29 92 ALA A C 1
ATOM 622 O O . ALA A 1 92 ? 17.891 29.093 11.680 1.00 9.60 92 ALA A O 1
ATOM 624 N N . MET A 1 93 ? 16.304 27.945 12.790 1.00 9.28 93 MET A N 1
ATOM 625 C CA . MET A 1 93 ? 15.292 28.112 11.743 1.00 10.13 93 MET A CA 1
ATOM 626 C C . MET A 1 93 ? 14.957 29.585 11.544 1.00 9.58 93 MET A C 1
ATOM 627 O O . MET A 1 93 ? 14.871 30.063 10.415 1.00 8.88 93 MET A O 1
ATOM 632 N N . ARG A 1 94 ? 14.777 30.307 12.642 1.00 9.60 94 ARG A N 1
ATOM 633 C CA . ARG A 1 94 ? 14.433 31.721 12.559 1.00 10.44 94 ARG A CA 1
ATOM 634 C C . ARG A 1 94 ? 15.562 32.534 11.920 1.00 10.80 94 ARG A C 1
ATOM 635 O O . ARG A 1 94 ? 15.315 33.388 11.067 1.00 10.07 94 ARG A O 1
ATOM 643 N N . GLU A 1 95 ? 16.801 32.258 12.316 1.00 11.45 95 GLU A N 1
ATOM 644 C CA . GLU A 1 95 ? 17.944 32.994 11.759 1.00 13.71 95 GLU A CA 1
ATOM 645 C C . GLU A 1 95 ? 18.151 32.688 10.277 1.00 13.22 95 GLU A C 1
ATOM 646 O O . GLU A 1 95 ? 18.656 33.534 9.532 1.00 14.25 95 GLU A O 1
ATOM 652 N N . ALA A 1 96 ? 17.735 31.499 9.845 1.00 12.87 96 ALA A N 1
ATOM 653 C CA . ALA A 1 96 ? 17.831 31.090 8.445 1.00 12.73 96 ALA A CA 1
ATOM 654 C C . ALA A 1 96 ? 16.760 31.720 7.563 1.00 12.51 96 ALA A C 1
ATOM 655 O O . ALA A 1 96 ? 16.958 31.834 6.358 1.00 13.93 96 ALA A O 1
ATOM 657 N N . THR A 1 97 ? 15.632 32.116 8.152 1.00 11.19 97 THR A N 1
ATOM 658 C CA . THR A 1 97 ? 14.448 32.520 7.378 1.00 10.24 97 THR A CA 1
ATOM 659 C C . THR A 1 97 ? 13.994 33.958 7.614 1.00 9.79 97 THR A C 1
ATOM 660 O O . THR A 1 97 ? 13.342 34.560 6.755 1.00 9.77 97 THR A O 1
ATOM 664 N N . GLY A 1 98 ? 14.302 34.488 8.792 1.00 9.01 98 GLY A N 1
ATOM 665 C CA . GLY A 1 98 ? 13.736 35.764 9.215 1.00 9.30 98 GLY A CA 1
ATOM 666 C C . GLY A 1 98 ? 12.257 35.691 9.561 1.00 9.30 98 GLY A C 1
ATOM 667 O O . GLY A 1 98 ? 11.592 36.722 9.669 1.00 10.58 98 GLY A O 1
ATOM 668 N N . LEU A 1 99 ? 11.749 34.474 9.755 1.00 8.75 99 LEU A N 1
ATOM 669 C CA . LEU A 1 99 ? 10.321 34.248 9.981 1.00 8.70 99 LEU A CA 1
ATOM 670 C C . LEU A 1 99 ? 10.040 33.732 11.379 1.00 8.28 99 LEU A C 1
ATOM 671 O O . LEU A 1 99 ? 10.909 33.118 11.983 1.00 8.73 99 LEU A O 1
ATOM 676 N N . PRO A 1 100 ? 8.805 33.920 11.869 1.00 8.35 100 PRO A N 1
ATOM 677 C CA . PRO A 1 100 ? 8.385 33.216 13.088 1.00 8.07 100 PRO A CA 1
ATOM 678 C C . PRO A 1 100 ? 8.471 31.714 12.837 1.00 7.73 100 PRO A C 1
ATOM 679 O O . PRO A 1 100 ? 7.929 31.217 11.837 1.00 7.55 100 PRO A O 1
ATOM 683 N N . CYS A 1 101 ? 9.182 31.009 13.705 1.00 6.92 101 CYS A N 1
ATOM 684 C CA . CYS A 1 101 ? 9.341 29.572 13.590 1.00 7.21 101 CYS A CA 1
ATOM 685 C C . CYS A 1 101 ? 8.942 28.896 14.884 1.00 6.51 101 CYS A C 1
ATOM 686 O O . CYS A 1 101 ? 9.056 29.464 15.974 1.00 7.87 101 CYS A O 1
ATOM 689 N N . THR A 1 102 ? 8.471 27.665 14.751 1.00 6.58 102 THR A N 1
ATOM 690 C CA . THR A 1 102 ? 8.062 26.877 15.901 1.00 6.12 102 THR A CA 1
ATOM 691 C C . THR A 1 102 ? 8.248 25.393 15.615 1.00 6.11 102 THR A C 1
ATOM 692 O O . THR A 1 102 ? 8.686 25.012 14.528 1.00 5.93 102 THR A O 1
ATOM 696 N N . THR A 1 103 ? 7.955 24.559 16.608 1.00 6.02 103 THR A N 1
ATOM 697 C CA . THR A 1 103 ? 8.054 23.105 16.464 1.00 5.59 103 THR A CA 1
ATOM 698 C C . THR A 1 103 ? 6.839 22.464 17.126 1.00 5.20 103 THR A C 1
ATOM 699 O O . THR A 1 103 ? 6.175 23.076 17.975 1.00 5.63 103 THR A O 1
ATOM 703 N N . MET A 1 104 ? 6.567 21.216 16.750 1.00 4.74 104 MET A N 1
ATOM 704 C CA . MET A 1 104 ? 5.463 20.478 17.335 1.00 5.16 104 MET A CA 1
ATOM 705 C C . MET A 1 104 ? 5.664 20.234 18.838 1.00 5.17 104 MET A C 1
ATOM 706 O O . MET A 1 104 ? 4.687 20.133 19.580 1.00 4.83 104 MET A O 1
ATOM 711 N N . SER A 1 105 ? 6.913 20.153 19.293 1.00 4.95 105 SER A N 1
ATOM 712 C CA . SER A 1 105 ? 7.141 20.066 20.744 1.00 5.38 105 SER A CA 1
ATOM 713 C C . SER A 1 105 ? 6.762 21.357 21.463 1.00 5.72 105 SER A C 1
ATOM 714 O O . SER A 1 105 ? 6.144 21.318 22.530 1.00 5.66 105 SER A O 1
ATOM 717 N N . THR A 1 106 ? 7.138 22.506 20.904 1.00 5.38 106 THR A N 1
ATOM 718 C CA . THR A 1 106 ? 6.697 23.776 21.463 1.00 6.13 106 THR A CA 1
ATOM 719 C C . THR A 1 106 ? 5.174 23.874 21.425 1.00 5.69 106 THR A C 1
ATOM 720 O O . THR A 1 106 ? 4.546 24.361 22.369 1.00 6.55 106 THR A O 1
ATOM 724 N N . ALA A 1 107 ? 4.579 23.382 20.336 1.00 5.66 107 ALA A N 1
ATOM 725 C CA . ALA A 1 107 ? 3.123 23.388 20.212 1.00 5.89 107 ALA A CA 1
ATOM 726 C C . ALA A 1 107 ? 2.447 22.642 21.352 1.00 6.22 107 ALA A C 1
ATOM 727 O O . ALA A 1 107 ? 1.470 23.128 21.919 1.00 5.89 107 ALA A O 1
ATOM 729 N N . VAL A 1 108 ? 2.945 21.456 21.691 1.00 6.31 108 VAL A N 1
ATOM 730 C CA . VAL A 1 108 ? 2.262 20.697 22.737 1.00 7.21 108 VAL A CA 1
ATOM 731 C C . VAL A 1 108 ? 2.521 21.306 24.113 1.00 6.96 108 VAL A C 1
ATOM 732 O O . VAL A 1 108 ? 1.626 21.296 24.964 1.00 6.82 108 VAL A O 1
ATOM 736 N N . LEU A 1 109 ? 3.705 21.881 24.330 1.00 6.77 109 LEU A N 1
ATOM 737 C CA . LEU A 1 109 ? 3.948 22.605 25.590 1.00 7.32 109 LEU A CA 1
ATOM 738 C C . LEU A 1 109 ? 2.980 23.772 25.706 1.00 7.43 109 LEU A C 1
ATOM 739 O O . LEU A 1 109 ? 2.371 23.985 26.753 1.00 8.19 109 LEU A O 1
ATOM 744 N N . ASN A 1 110 ? 2.833 24.527 24.622 1.00 6.68 110 ASN A N 1
ATOM 745 C CA . ASN A 1 110 ? 1.916 25.657 24.634 1.00 6.53 110 ASN A CA 1
ATOM 746 C C . ASN A 1 110 ? 0.478 25.209 24.870 1.00 6.52 110 ASN A C 1
ATOM 747 O O . ASN A 1 110 ? -0.259 25.847 25.620 1.00 6.88 110 ASN A O 1
ATOM 752 N N . GLY A 1 111 ? 0.077 24.105 24.246 1.00 6.49 111 GLY A N 1
ATOM 753 C CA . GLY A 1 111 ? -1.284 23.601 24.401 1.00 6.17 111 GLY A CA 1
ATOM 754 C C . GLY A 1 111 ? -1.553 23.124 25.815 1.00 6.57 111 GLY A C 1
ATOM 755 O O . GLY A 1 111 ? -2.602 23.414 26.378 1.00 6.83 111 GLY A O 1
ATOM 756 N N . LEU A 1 112 ? -0.608 22.381 26.380 1.00 6.58 112 LEU A N 1
ATOM 757 C CA . LEU A 1 112 ? -0.753 21.908 27.755 1.00 6.99 112 LEU A CA 1
ATOM 758 C C . LEU A 1 112 ? -0.888 23.070 28.730 1.00 7.72 112 LEU A C 1
ATOM 759 O O . LEU A 1 112 ? -1.763 23.059 29.602 1.00 7.59 112 LEU A O 1
ATOM 764 N N . ARG A 1 113 ? -0.048 24.083 28.568 1.00 8.07 113 ARG A N 1
ATOM 765 C CA . ARG A 1 113 ? -0.133 25.271 29.425 1.00 9.00 113 ARG A CA 1
ATOM 766 C C . ARG A 1 113 ? -1.446 26.030 29.242 1.00 9.05 113 ARG A C 1
ATOM 767 O O . ARG A 1 113 ? -2.069 26.446 30.221 1.00 8.98 113 ARG A O 1
ATOM 775 N N . ALA A 1 114 ? -1.884 26.172 27.998 1.00 8.50 114 ALA A N 1
ATOM 776 C CA . ALA A 1 114 ? -3.159 26.831 27.700 1.00 9.12 114 ALA A CA 1
ATOM 777 C C . ALA A 1 114 ? -4.334 26.163 28.415 1.00 9.51 114 ALA A C 1
ATOM 778 O O . ALA A 1 114 ? -5.326 26.820 28.752 1.00 9.93 114 ALA A O 1
ATOM 780 N N . LEU A 1 115 ? -4.235 24.851 28.612 1.00 9.25 115 LEU A N 1
ATOM 781 C CA . LEU A 1 115 ? -5.312 24.076 29.224 1.00 10.10 115 LEU A CA 1
ATOM 782 C C . LEU A 1 115 ? -5.079 23.815 30.714 1.00 10.72 115 LEU A C 1
ATOM 783 O O . LEU A 1 115 ? -5.838 23.062 31.333 1.00 12.40 115 LEU A O 1
ATOM 788 N N . GLY A 1 116 ? -4.042 24.435 31.276 1.00 11.36 116 GLY A N 1
ATOM 789 C CA . GLY A 1 116 ? -3.748 24.318 32.709 1.00 12.08 116 GLY A CA 1
ATOM 790 C C . GLY A 1 116 ? -3.302 22.933 33.139 1.00 12.70 116 GLY A C 1
ATOM 791 O O . GLY A 1 116 ? -3.560 22.510 34.266 1.00 13.74 116 GLY A O 1
ATOM 792 N N . VAL A 1 117 ? -2.614 22.230 32.247 1.00 12.16 117 VAL A N 1
ATOM 793 C CA . VAL A 1 117 ? -2.160 20.879 32.529 1.00 12.19 117 VAL A CA 1
ATOM 794 C C . VAL A 1 117 ? -0.725 20.913 33.034 1.00 13.07 117 VAL A C 1
ATOM 795 O O . VAL A 1 117 ? 0.180 21.321 32.315 1.00 14.01 117 VAL A O 1
ATOM 799 N N . ARG A 1 118 ? -0.533 20.505 34.285 1.00 13.32 118 ARG A N 1
ATOM 800 C CA . ARG A 1 118 ? 0.797 20.368 34.867 1.00 14.13 118 ARG A CA 1
ATOM 801 C C . ARG A 1 118 ? 1.163 18.890 34.986 1.00 13.30 118 ARG A C 1
ATOM 802 O O . ARG A 1 118 ? 2.262 18.482 34.592 1.00 14.19 118 ARG A O 1
ATOM 810 N N . ARG A 1 119 ? 0.243 18.097 35.530 1.00 12.45 119 ARG A N 1
ATOM 811 C CA . ARG A 1 119 ? 0.423 16.657 35.647 1.00 12.06 119 ARG A CA 1
ATOM 812 C C . ARG A 1 119 ? -0.240 16.012 34.447 1.00 11.12 119 ARG A C 1
ATOM 813 O O . ARG A 1 119 ? -1.450 16.128 34.264 1.00 11.34 119 ARG A O 1
ATOM 821 N N . VAL A 1 120 ? 0.568 15.340 33.627 1.00 10.22 120 VAL A N 1
ATOM 822 C CA . VAL A 1 120 ? 0.135 14.935 32.307 1.00 9.47 120 VAL A CA 1
ATOM 823 C C . VAL A 1 120 ? 0.351 13.447 32.070 1.00 8.82 120 VAL A C 1
ATOM 824 O O . VAL A 1 120 ? 1.469 12.948 32.179 1.00 8.99 120 VAL A O 1
ATOM 828 N N . ALA A 1 121 ? -0.739 12.741 31.778 1.00 8.76 121 ALA A N 1
ATOM 829 C CA . ALA A 1 121 ? -0.660 11.336 31.399 1.00 8.54 121 ALA A CA 1
ATOM 830 C C . ALA A 1 121 ? -0.236 11.272 29.934 1.00 8.39 121 ALA A C 1
ATOM 831 O O . ALA A 1 121 ? -0.682 12.096 29.126 1.00 8.63 121 ALA A O 1
ATOM 833 N N . LEU A 1 122 ? 0.603 10.296 29.596 1.00 7.53 122 LEU A N 1
ATOM 834 C CA . LEU A 1 122 ? 1.123 10.168 28.230 1.00 7.21 122 LEU A CA 1
ATOM 835 C C . LEU A 1 122 ? 0.503 8.989 27.503 1.00 7.07 122 LEU A C 1
ATOM 836 O O . LEU A 1 122 ? 0.533 7.856 27.994 1.00 8.02 122 LEU A O 1
ATOM 841 N N . ALA A 1 123 ? -0.052 9.253 26.323 1.00 6.49 123 ALA A N 1
ATOM 842 C CA . ALA A 1 123 ? -0.595 8.217 25.452 1.00 6.49 123 ALA A CA 1
ATOM 843 C C . ALA A 1 123 ? 0.145 8.420 24.149 1.00 6.39 123 ALA A C 1
ATOM 844 O O . ALA A 1 123 ? -0.071 9.433 23.484 1.00 6.79 123 ALA A O 1
ATOM 846 N N . THR A 1 124 ? 1.041 7.501 23.788 1.00 6.06 124 THR A N 1
ATOM 847 C CA . THR A 1 124 ? 1.925 7.774 22.645 1.00 6.47 124 THR A CA 1
ATOM 848 C C . THR A 1 124 ? 1.963 6.634 21.645 1.00 6.40 124 THR A C 1
ATOM 849 O O . THR A 1 124 ? 1.548 5.507 21.949 1.00 6.69 124 THR A O 1
ATOM 853 N N . ALA A 1 125 ? 2.499 6.934 20.460 1.00 7.00 125 ALA A N 1
ATOM 854 C CA . ALA A 1 125 ? 2.655 5.949 19.412 1.00 7.12 125 ALA A CA 1
ATOM 855 C C . ALA A 1 125 ? 3.990 5.212 19.532 1.00 7.79 125 ALA A C 1
ATOM 856 O O . ALA A 1 125 ? 4.209 4.254 18.805 1.00 8.04 125 ALA A O 1
ATOM 858 N N . TYR A 1 126 ? 4.861 5.670 20.432 1.00 6.95 126 TYR A N 1
ATOM 859 C CA . TYR A 1 126 ? 6.303 5.374 20.330 1.00 7.22 126 TYR A CA 1
ATOM 860 C C . TYR A 1 126 ? 6.812 4.147 21.057 1.00 7.70 126 TYR A C 1
ATOM 861 O O . TYR A 1 126 ? 6.135 3.585 21.921 1.00 7.37 126 TYR A O 1
ATOM 870 N N . ILE A 1 127 ? 8.045 3.771 20.704 1.00 7.68 127 ILE A N 1
ATOM 871 C CA . ILE A 1 127 ? 8.843 2.831 21.513 1.00 8.52 127 ILE A CA 1
ATOM 872 C C . ILE A 1 127 ? 9.454 3.562 22.717 1.00 8.68 127 ILE A C 1
ATOM 873 O O . ILE A 1 127 ? 9.524 4.794 22.740 1.00 9.26 127 ILE A O 1
ATOM 878 N N . ASP A 1 128 ? 9.914 2.802 23.705 1.00 9.15 128 ASP A N 1
ATOM 879 C CA . ASP A 1 128 ? 10.226 3.377 25.009 1.00 10.06 128 ASP A CA 1
ATOM 880 C C . ASP A 1 128 ? 11.420 4.316 25.098 1.00 9.79 128 ASP A C 1
ATOM 881 O O . ASP A 1 128 ? 11.420 5.206 25.949 1.00 10.26 128 ASP A O 1
ATOM 886 N N . ASP A 1 129 ? 12.415 4.162 24.228 1.00 9.94 129 ASP A N 1
ATOM 887 C CA . ASP A 1 129 ? 13.512 5.139 24.232 1.00 1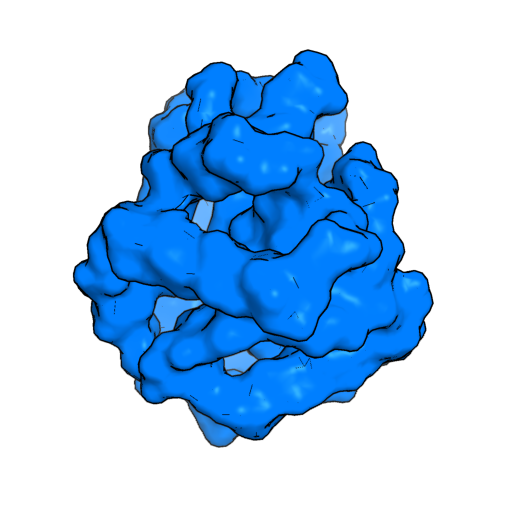0.45 129 ASP A CA 1
ATOM 888 C C . ASP A 1 129 ? 12.939 6.520 23.936 1.00 9.88 129 ASP A C 1
ATOM 889 O O . ASP A 1 129 ? 13.316 7.503 24.573 1.00 10.42 129 ASP A O 1
ATOM 894 N N . VAL A 1 130 ? 12.033 6.582 22.967 1.00 8.81 130 VAL A N 1
ATOM 895 C CA . VAL A 1 130 ? 11.397 7.843 22.614 1.00 8.22 130 VAL A CA 1
ATOM 896 C C . VAL A 1 130 ? 10.459 8.317 23.743 1.00 7.41 130 VAL A C 1
ATOM 897 O O . VAL A 1 130 ? 10.444 9.503 24.073 1.00 7.64 130 VAL A O 1
ATOM 901 N N . ASN A 1 131 ? 9.718 7.391 24.370 1.00 7.45 131 ASN A N 1
ATOM 902 C CA . ASN A 1 131 ? 8.871 7.751 25.509 1.00 7.74 131 ASN A CA 1
ATOM 903 C C . ASN A 1 131 ? 9.642 8.324 26.694 1.00 7.89 131 ASN A C 1
ATOM 904 O O . ASN A 1 131 ? 9.186 9.271 27.332 1.00 7.87 131 ASN A O 1
ATOM 909 N N . GLU A 1 132 ? 10.819 7.756 26.965 1.00 8.58 132 GLU A N 1
ATOM 910 C CA . GLU A 1 132 ? 11.682 8.251 28.033 1.00 10.23 132 GLU A CA 1
ATOM 911 C C . GLU A 1 132 ? 12.155 9.663 27.723 1.00 8.80 132 GLU A C 1
ATOM 912 O O . GLU A 1 132 ? 12.179 10.520 28.602 1.00 10.07 132 GLU A O 1
ATOM 918 N N . ARG A 1 133 ? 12.514 9.904 26.461 1.00 7.70 133 ARG A N 1
ATOM 919 C CA . ARG A 1 133 ? 12.958 11.230 26.039 1.00 7.64 133 ARG A CA 1
ATOM 920 C C . ARG A 1 133 ? 11.830 12.255 26.125 1.00 7.48 133 ARG A C 1
ATOM 921 O O . ARG A 1 133 ? 12.053 13.404 26.513 1.00 8.19 133 ARG A O 1
ATOM 929 N N . LEU A 1 134 ? 10.610 11.837 25.791 1.00 7.25 134 LEU A N 1
ATOM 930 C CA . LEU A 1 134 ? 9.449 12.697 25.943 1.00 7.36 134 LEU A CA 1
ATOM 931 C C . LEU A 1 134 ? 9.257 13.071 27.410 1.00 7.49 134 LEU A C 1
ATOM 932 O O . LEU A 1 134 ? 9.117 14.252 27.734 1.00 7.90 134 LEU A O 1
ATOM 937 N N . ALA A 1 135 ? 9.269 12.077 28.299 1.00 7.86 135 ALA A N 1
ATOM 938 C CA . ALA A 1 135 ? 9.125 12.357 29.734 1.00 8.16 135 ALA A CA 1
ATOM 939 C C . ALA A 1 135 ? 10.203 13.298 30.262 1.00 8.34 135 ALA A C 1
ATOM 940 O O . ALA A 1 135 ? 9.902 14.212 31.043 1.00 8.93 135 ALA A O 1
ATOM 942 N N . ALA A 1 136 ? 11.444 13.099 29.822 1.00 8.34 136 ALA A N 1
ATOM 943 C CA . ALA A 1 136 ? 12.552 13.961 30.248 1.00 8.87 136 ALA A CA 1
ATOM 944 C C . ALA A 1 136 ? 12.373 15.398 29.758 1.00 8.81 136 ALA A C 1
ATOM 945 O O . ALA A 1 136 ? 12.622 16.360 30.505 1.00 9.70 136 ALA A O 1
ATOM 947 N N . PHE A 1 137 ? 11.947 15.542 28.502 1.00 9.10 137 PHE A N 1
ATOM 948 C CA . PHE A 1 137 ? 11.659 16.847 27.914 1.00 8.48 137 PHE A CA 1
ATOM 949 C C . PHE A 1 137 ? 10.581 17.576 28.710 1.00 8.87 137 PHE A C 1
ATOM 950 O O . PHE A 1 137 ? 10.748 18.746 29.082 1.00 8.90 137 PHE A O 1
ATOM 958 N N . LEU A 1 138 ? 9.476 16.888 28.981 1.00 8.76 138 LEU A N 1
ATOM 959 C CA . LEU A 1 138 ? 8.387 17.511 29.734 1.00 9.32 138 LEU A CA 1
ATOM 960 C C . LEU A 1 138 ? 8.834 17.942 31.134 1.00 9.91 138 LEU A C 1
ATOM 961 O O . LEU A 1 138 ? 8.498 19.044 31.575 1.00 10.23 138 LEU A O 1
ATOM 966 N N . ALA A 1 139 ? 9.603 17.091 31.809 1.00 10.28 139 ALA A N 1
ATOM 967 C CA . ALA A 1 139 ? 10.144 17.434 33.131 1.00 11.10 139 ALA A CA 1
ATOM 968 C C . ALA A 1 139 ? 11.075 18.648 33.078 1.00 11.91 139 ALA A C 1
ATOM 969 O O . ALA A 1 139 ? 11.033 19.505 33.970 1.00 11.80 139 ALA A O 1
ATOM 971 N N . GLU A 1 140 ? 11.908 18.735 32.038 1.00 12.31 140 GLU A N 1
ATOM 972 C CA . GLU A 1 140 ? 12.777 19.903 31.840 1.00 13.71 140 GLU A CA 1
ATOM 973 C C . GLU A 1 140 ? 11.958 21.181 31.714 1.00 14.11 140 GLU A C 1
ATOM 974 O O . GLU A 1 140 ? 12.434 22.272 32.061 1.00 15.14 140 GLU A O 1
ATOM 980 N N . GLU A 1 141 ? 10.736 21.041 31.201 1.00 14.46 141 GLU A N 1
ATOM 981 C CA . GLU A 1 141 ? 9.852 22.170 30.947 1.00 15.06 141 GLU A CA 1
ATOM 982 C C . GLU A 1 141 ? 8.835 22.383 32.066 1.00 15.40 141 GLU A C 1
ATOM 983 O O . GLU A 1 141 ? 7.809 23.042 31.873 1.00 15.57 141 GLU A O 1
ATOM 989 N N . SER A 1 142 ? 9.131 21.814 33.233 1.00 15.68 142 SER A N 1
ATOM 990 C CA . SER A 1 142 ? 8.341 22.008 34.457 1.00 16.48 142 SER A CA 1
ATOM 991 C C . SER A 1 142 ? 6.950 21.372 34.430 1.00 16.17 142 SER A C 1
ATOM 992 O O . SER A 1 142 ? 6.041 21.810 35.140 1.00 17.20 142 SER A O 1
ATOM 995 N N . LEU A 1 143 ? 6.796 20.326 33.627 1.00 15.02 143 LEU A N 1
ATOM 996 C CA . LEU A 1 143 ? 5.589 19.509 33.659 1.00 14.44 143 LEU A CA 1
ATOM 997 C C . LEU A 1 143 ? 5.902 18.196 34.353 1.00 13.67 143 LEU A C 1
ATOM 998 O O . LEU A 1 143 ? 7.076 17.839 34.521 1.00 13.89 143 LEU A O 1
ATOM 1003 N N . VAL A 1 144 ? 4.857 17.482 34.762 1.00 12.92 144 VAL A N 1
ATOM 1004 C CA . VAL A 1 144 ? 5.030 16.237 35.502 1.00 12.58 144 VAL A CA 1
ATOM 1005 C C . VAL A 1 144 ? 4.351 15.099 34.749 1.00 12.20 144 VAL A C 1
ATOM 1006 O O . VAL A 1 144 ? 3.131 14.952 34.813 1.00 11.85 144 VAL A O 1
ATOM 1010 N N . PRO A 1 145 ? 5.139 14.301 34.009 1.00 11.82 145 PRO A N 1
ATOM 1011 C CA . PRO A 1 145 ? 4.562 13.133 33.350 1.00 11.93 145 PRO A CA 1
ATOM 1012 C C . PRO A 1 145 ? 4.135 12.111 34.400 1.00 12.30 145 PRO A C 1
ATOM 1013 O O . PRO A 1 145 ? 4.852 11.897 35.396 1.00 12.78 145 PRO A O 1
ATOM 1017 N N . THR A 1 146 ? 2.968 11.516 34.197 1.00 11.91 146 THR A N 1
ATOM 1018 C CA . THR A 1 146 ? 2.393 10.601 35.174 1.00 12.36 146 THR A CA 1
ATOM 1019 C C . THR A 1 146 ? 2.277 9.197 34.561 1.00 12.66 146 THR A C 1
ATOM 1020 O O . THR A 1 146 ? 3.301 8.536 34.354 1.00 14.27 146 THR A O 1
ATOM 1024 N N . GLY A 1 147 ? 1.064 8.740 34.266 1.00 12.71 147 GLY A N 1
ATOM 1025 C CA . GLY A 1 147 ? 0.879 7.448 33.600 1.00 12.55 147 GLY A CA 1
ATOM 1026 C C . GLY A 1 147 ? 1.372 7.477 32.161 1.00 12.52 147 GLY A C 1
ATOM 1027 O O . GLY A 1 147 ? 1.441 8.541 31.543 1.00 12.65 147 GLY A O 1
ATOM 1038 N N . ARG A 1 149 ? 1.028 4.992 28.517 1.00 9.93 149 ARG A N 1
ATOM 1039 C CA . ARG A 1 149 ? 0.758 3.827 27.674 1.00 9.47 149 ARG A CA 1
ATOM 1040 C C . ARG A 1 149 ? 1.166 4.167 26.250 1.00 9.32 149 ARG A C 1
ATOM 1041 O O . ARG A 1 149 ? 1.021 5.307 25.813 1.00 8.96 149 ARG A O 1
ATOM 1049 N N . SER A 1 150 ? 1.692 3.187 25.530 1.00 8.90 150 SER A N 1
ATOM 1050 C CA . SER A 1 150 ? 2.196 3.452 24.188 1.00 9.09 150 SER A CA 1
ATOM 1051 C C . SER A 1 150 ? 1.961 2.302 23.224 1.00 9.46 150 SER A C 1
ATOM 1052 O O . SER A 1 150 ? 1.677 1.175 23.633 1.00 9.95 150 SER A O 1
ATOM 1055 N N . LEU A 1 151 ? 2.076 2.606 21.936 1.00 8.43 151 LEU A N 1
ATOM 1056 C CA . LEU A 1 151 ? 1.815 1.631 20.878 1.00 8.80 151 LEU A CA 1
ATOM 1057 C C . LEU A 1 151 ? 3.066 0.951 20.326 1.00 8.51 151 LEU A C 1
ATOM 1058 O O . LEU A 1 151 ? 2.959 -0.058 19.625 1.00 9.41 151 LEU A O 1
ATOM 1063 N N . GLY A 1 152 ? 4.245 1.494 20.626 1.00 8.60 152 GLY A N 1
ATOM 1064 C CA . GLY A 1 152 ? 5.502 0.854 20.188 1.00 8.83 152 GLY A CA 1
ATOM 1065 C C . GLY A 1 152 ? 5.699 0.784 18.682 1.00 9.07 152 GLY A C 1
ATOM 1066 O O . GLY A 1 152 ? 6.247 -0.188 18.158 1.00 9.88 152 GLY A O 1
ATOM 1067 N N . ILE A 1 153 ? 5.269 1.831 17.983 1.00 8.62 153 ILE A N 1
ATOM 1068 C CA . ILE A 1 153 ? 5.363 1.909 16.524 1.00 8.95 153 ILE A CA 1
ATOM 1069 C C . ILE A 1 153 ? 6.539 2.784 16.093 1.00 8.83 153 ILE A C 1
ATOM 1070 O O . ILE A 1 153 ? 6.752 3.863 16.651 1.00 9.24 153 ILE A O 1
ATOM 1075 N N . THR A 1 154 ? 7.302 2.325 15.100 1.00 8.59 154 THR A N 1
ATOM 1076 C CA . THR A 1 154 ? 8.342 3.178 14.519 1.00 9.15 154 THR A CA 1
ATOM 1077 C C . THR A 1 154 ? 8.111 3.540 13.063 1.00 10.00 154 THR A C 1
ATOM 1078 O O . THR A 1 154 ? 8.822 4.380 12.532 1.00 10.15 154 THR A O 1
ATOM 1082 N N . GLY A 1 155 ? 7.128 2.918 12.417 1.00 10.72 155 GLY A N 1
ATOM 1083 C CA . GLY A 1 155 ? 6.856 3.219 11.013 1.00 12.40 155 GLY A CA 1
ATOM 1084 C C . GLY A 1 155 ? 5.940 4.418 10.864 1.00 13.80 155 GLY A C 1
ATOM 1085 O O . GLY A 1 155 ? 4.928 4.511 11.550 1.00 14.47 155 GLY A O 1
ATOM 1086 N N . VAL A 1 156 ? 6.286 5.326 9.955 1.00 15.62 156 VAL A N 1
ATOM 1087 C CA . VAL A 1 156 ? 5.453 6.507 9.699 1.00 17.50 156 VAL A CA 1
ATOM 1088 C C . VAL A 1 156 ? 4.058 6.120 9.185 1.00 18.30 156 VAL A C 1
ATOM 1089 O O . VAL A 1 156 ? 3.041 6.563 9.731 1.00 18.72 156 VAL A O 1
ATOM 1093 N N . GLU A 1 157 ? 4.010 5.291 8.143 1.00 19.17 157 GLU A N 1
ATOM 1094 C CA . GLU A 1 157 ? 2.733 4.814 7.590 1.00 19.84 157 GLU A CA 1
ATOM 1095 C C . GLU A 1 157 ? 1.898 4.012 8.587 1.00 19.29 157 GLU A C 1
ATOM 1096 O O . GLU A 1 157 ? 0.664 4.122 8.610 1.00 19.65 157 GLU A O 1
ATOM 1102 N N . ALA A 1 158 ? 2.568 3.209 9.411 1.00 18.04 15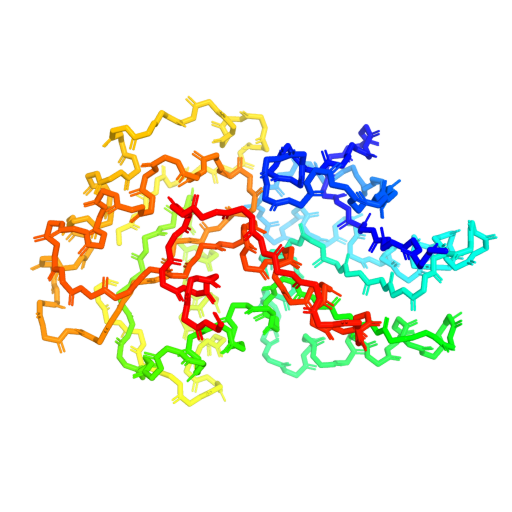8 ALA A N 1
ATOM 1103 C CA . ALA A 1 158 ? 1.887 2.396 10.407 1.00 17.11 158 ALA A CA 1
ATOM 1104 C C . ALA A 1 158 ? 1.098 3.266 11.387 1.00 16.38 158 ALA A C 1
ATOM 1105 O O . ALA A 1 158 ? 0.015 2.883 11.833 1.00 16.16 158 ALA A O 1
ATOM 1107 N N . MET A 1 159 ? 1.632 4.438 11.716 1.00 15.49 159 MET A N 1
ATOM 1108 C CA . MET A 1 159 ? 0.939 5.317 12.657 1.00 14.85 159 MET A CA 1
ATOM 1109 C C . MET A 1 159 ? -0.382 5.852 12.091 1.00 14.08 159 MET A C 1
ATOM 1110 O O . MET A 1 159 ? -1.371 5.962 12.821 1.00 13.15 159 MET A O 1
ATOM 1115 N N . ALA A 1 160 ? -0.406 6.147 10.793 1.00 13.87 160 ALA A N 1
ATOM 1116 C CA . ALA A 1 160 ? -1.626 6.631 10.141 1.00 13.48 160 ALA A CA 1
ATOM 1117 C C . ALA A 1 160 ? -2.735 5.574 10.088 1.00 13.32 160 ALA A C 1
ATOM 1118 O O . ALA A 1 160 ? -3.902 5.906 9.870 1.00 13.90 160 ALA A O 1
ATOM 1120 N N . ARG A 1 161 ? -2.369 4.310 10.288 1.00 12.47 161 ARG A N 1
ATOM 1121 C CA . ARG A 1 161 ? -3.335 3.208 10.215 1.00 12.45 161 ARG A CA 1
ATOM 1122 C C . ARG A 1 161 ? -4.067 2.939 11.529 1.00 12.16 161 ARG A C 1
ATOM 1123 O O . ARG A 1 161 ? -5.036 2.181 11.545 1.00 13.02 161 ARG A O 1
ATOM 1131 N N . VAL A 1 162 ? -3.610 3.540 12.628 1.00 10.56 162 VAL A N 1
ATOM 1132 C CA . VAL A 1 162 ? -4.229 3.309 13.929 1.00 10.21 162 VAL A CA 1
ATOM 1133 C C . VAL A 1 162 ? -5.607 3.987 13.944 1.00 9.84 162 VAL A C 1
ATOM 1134 O O . VAL A 1 162 ? -5.728 5.179 13.640 1.00 10.42 162 VAL A O 1
ATOM 1138 N N . ASP A 1 163 ? -6.632 3.222 14.311 1.00 9.20 163 ASP A N 1
ATOM 1139 C CA . ASP A 1 163 ? -8.011 3.708 14.292 1.00 8.84 163 ASP A CA 1
ATOM 1140 C C . ASP A 1 163 ? -8.389 4.531 15.524 1.00 8.27 163 ASP A C 1
ATOM 1141 O O . ASP A 1 163 ? -7.750 4.451 16.579 1.00 8.20 163 ASP A O 1
ATOM 1146 N N . THR A 1 164 ? -9.480 5.277 15.387 1.00 7.89 164 THR A N 1
ATOM 1147 C CA . THR A 1 164 ? -9.957 6.158 16.439 1.00 7.62 164 THR A CA 1
ATOM 1148 C C . THR A 1 164 ? -10.206 5.449 17.761 1.00 7.39 164 THR A C 1
ATOM 1149 O O . THR A 1 164 ? -9.810 5.938 18.815 1.00 7.90 164 THR A O 1
ATOM 1153 N N . ALA A 1 165 ? -10.887 4.305 17.715 1.00 7.20 165 ALA A N 1
ATOM 1154 C CA . ALA A 1 165 ? -11.239 3.618 18.960 1.00 7.56 165 ALA A CA 1
ATOM 1155 C C . ALA A 1 165 ? -10.016 3.114 19.729 1.00 7.30 165 ALA A C 1
ATOM 1156 O O . ALA A 1 165 ? -10.002 3.127 20.958 1.00 7.80 165 ALA A O 1
ATOM 1158 N N . THR A 1 166 ? -8.991 2.688 18.994 1.00 7.46 166 THR A N 1
ATOM 1159 C CA . THR A 1 166 ? -7.731 2.295 19.611 1.00 7.34 166 THR A CA 1
ATOM 1160 C C . THR A 1 166 ? -7.099 3.491 20.328 1.00 7.11 166 THR A C 1
ATOM 1161 O O . THR A 1 166 ? -6.568 3.358 21.427 1.00 7.29 166 THR A O 1
ATOM 1165 N N . LEU A 1 167 ? -7.168 4.663 19.702 1.00 6.63 167 LEU A N 1
ATOM 1166 C CA . LEU A 1 167 ? -6.593 5.862 20.308 1.00 6.58 167 LEU A CA 1
ATOM 1167 C C . LEU A 1 167 ? -7.385 6.334 21.530 1.00 6.75 167 LEU A C 1
ATOM 1168 O O . LEU A 1 167 ? -6.799 6.756 22.530 1.00 6.68 167 LEU A O 1
ATOM 1173 N N . VAL A 1 168 ? -8.713 6.240 21.463 1.00 6.78 168 VAL A N 1
ATOM 1174 C CA . VAL A 1 168 ? -9.533 6.573 22.626 1.00 6.92 168 VAL A CA 1
ATOM 1175 C C . VAL A 1 168 ? -9.161 5.661 23.802 1.00 6.91 168 VAL A C 1
ATOM 1176 O O . VAL A 1 168 ? -8.975 6.114 24.931 1.00 7.90 168 VAL A O 1
ATOM 1180 N N . ASP A 1 169 ? -9.069 4.366 23.522 1.00 7.19 169 ASP A N 1
ATOM 1181 C CA . ASP A 1 169 ? -8.723 3.395 24.551 1.00 8.27 169 ASP A CA 1
ATOM 1182 C C . ASP A 1 169 ? -7.321 3.630 25.126 1.00 8.04 169 ASP A C 1
ATOM 1183 O O . ASP A 1 169 ? -7.109 3.492 26.334 1.00 8.63 169 ASP A O 1
ATOM 1188 N N . LEU A 1 170 ? -6.364 3.978 24.265 1.00 7.48 170 LEU A N 1
ATOM 1189 C CA . LEU A 1 170 ? -5.007 4.284 24.722 1.00 7.67 170 LEU A CA 1
ATOM 1190 C C . LEU A 1 170 ? -4.992 5.443 25.723 1.00 7.52 170 LEU A C 1
ATOM 1191 O O . LEU A 1 170 ? -4.322 5.383 26.755 1.00 8.01 170 LEU A O 1
ATOM 1196 N N . CYS A 1 171 ? -5.725 6.505 25.405 1.00 7.63 171 CYS A N 1
ATOM 1197 C CA . CYS A 1 171 ? -5.831 7.655 26.304 1.00 8.00 171 CYS A CA 1
ATOM 1198 C C . CYS A 1 171 ? -6.493 7.299 27.626 1.00 8.20 171 CYS A C 1
ATOM 1199 O O . CYS A 1 171 ? -6.012 7.710 28.686 1.00 8.35 171 CYS A O 1
ATOM 1202 N N . VAL A 1 172 ? -7.587 6.544 27.550 1.00 8.59 172 VAL A N 1
ATOM 1203 C CA . VAL A 1 172 ? -8.308 6.150 28.759 1.00 9.43 172 VAL A CA 1
ATOM 1204 C C . VAL A 1 172 ? -7.416 5.274 29.647 1.00 9.60 172 VAL A C 1
ATOM 1205 O O . VAL A 1 172 ? -7.336 5.506 30.860 1.00 10.51 172 VAL A O 1
ATOM 1209 N N . ARG A 1 173 ? -6.720 4.300 29.050 1.00 9.84 173 ARG A N 1
ATOM 1210 C CA . ARG A 1 173 ? -5.823 3.434 29.836 1.00 10.67 173 ARG A CA 1
ATOM 1211 C C . ARG A 1 173 ? -4.664 4.220 30.465 1.00 10.45 173 ARG A C 1
ATOM 1212 O O . ARG A 1 173 ? -4.310 4.001 31.622 1.00 10.80 173 ARG A O 1
ATOM 1220 N N . ALA A 1 174 ? -4.097 5.170 29.724 1.00 10.28 174 ALA A N 1
ATOM 1221 C CA . ALA A 1 174 ? -3.020 6.010 30.264 1.00 10.78 174 ALA A CA 1
ATOM 1222 C C . ALA A 1 174 ? -3.505 6.850 31.444 1.00 11.15 174 ALA A C 1
ATOM 1223 O O . ALA A 1 174 ? -2.815 6.983 32.456 1.00 11.48 174 ALA A O 1
ATOM 1225 N N . PHE A 1 175 ? -4.701 7.413 31.308 1.00 11.92 175 PHE A N 1
ATOM 1226 C CA . PHE A 1 175 ? -5.283 8.216 32.373 1.00 12.67 175 PHE A CA 1
ATOM 1227 C C . PHE A 1 175 ? -5.640 7.369 33.593 1.00 13.70 175 PHE A C 1
ATOM 1228 O O . PHE A 1 175 ? -5.450 7.806 34.725 1.00 13.98 175 PHE A O 1
ATOM 1236 N N . GLU A 1 176 ? -6.160 6.168 33.360 1.00 14.43 176 GLU A N 1
ATOM 1237 C CA . GLU A 1 176 ? -6.572 5.297 34.469 1.00 15.64 176 GLU A CA 1
ATOM 1238 C C . GLU A 1 176 ? -5.371 4.809 35.267 1.00 15.80 176 GLU A C 1
ATOM 1239 O O . GLU A 1 176 ? -5.516 4.403 36.424 1.00 16.40 176 GLU A O 1
ATOM 1245 N N . ALA A 1 177 ? -4.192 4.856 34.652 1.00 15.59 177 ALA A N 1
ATOM 1246 C CA . ALA A 1 177 ? -2.938 4.568 35.355 1.00 16.14 177 ALA A CA 1
ATOM 1247 C C . ALA A 1 177 ? -2.509 5.686 36.320 1.00 16.69 177 ALA A C 1
ATOM 1248 O O . ALA A 1 177 ? -1.654 5.463 37.185 1.00 17.59 177 ALA A O 1
ATOM 1250 N N . ALA A 1 178 ? -3.101 6.875 36.170 1.00 16.31 178 ALA A N 1
ATOM 1251 C CA . ALA A 1 178 ? -2.841 8.032 37.040 1.00 16.42 178 ALA A CA 1
ATOM 1252 C C . ALA A 1 178 ? -4.046 8.978 36.985 1.00 16.68 178 ALA A C 1
ATOM 1253 O O . ALA A 1 178 ? -3.979 10.045 36.364 1.00 15.97 178 ALA A O 1
ATOM 12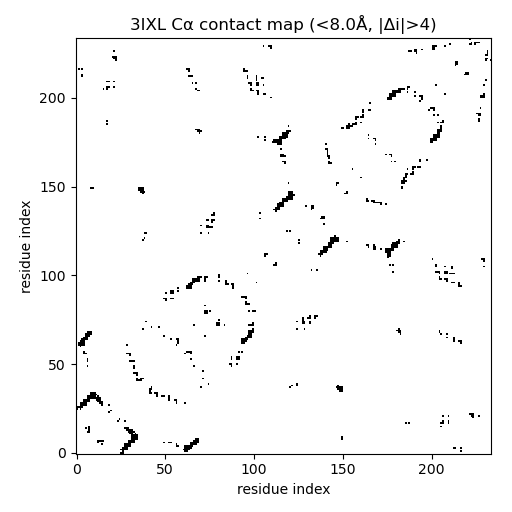55 N N . PRO A 1 179 ? -5.165 8.583 37.627 1.00 16.62 179 PRO A N 1
ATOM 1256 C CA . PRO A 1 179 ? -6.449 9.272 37.436 1.00 16.99 179 PRO A CA 1
ATOM 1257 C C . PRO A 1 179 ? -6.593 10.624 38.136 1.00 16.79 179 PRO A C 1
ATOM 1258 O O . PRO A 1 179 ? -7.647 11.250 38.026 1.00 17.43 179 PRO A O 1
ATOM 1262 N N . ASP A 1 180 ? -5.553 11.073 38.839 1.00 16.39 180 ASP A N 1
ATOM 1263 C CA . ASP A 1 180 ? -5.544 12.425 39.387 1.00 16.67 180 ASP A CA 1
ATOM 1264 C C . ASP A 1 180 ? -4.689 13.372 38.538 1.00 16.42 180 ASP A C 1
ATOM 1265 O O . ASP A 1 180 ? -4.280 14.438 38.999 1.00 17.11 180 ASP A O 1
ATOM 1270 N N . SER A 1 181 ? -4.427 12.969 37.294 1.00 14.97 181 SER A N 1
ATOM 1271 C CA . SER A 1 181 ? -3.716 13.814 36.328 1.00 13.41 181 SER A CA 1
ATOM 1272 C C . SER A 1 181 ? -4.602 14.965 35.841 1.00 12.69 181 SER A C 1
ATOM 1273 O O . SER A 1 181 ? -5.834 14.878 35.895 1.00 12.49 181 SER A O 1
ATOM 1276 N N . ASP A 1 182 ? -3.974 16.037 35.363 1.00 11.73 182 ASP A N 1
ATOM 1277 C CA . ASP A 1 182 ? -4.706 17.220 34.891 1.00 11.45 182 ASP A CA 1
ATOM 1278 C C . ASP A 1 182 ? -5.198 17.063 33.459 1.00 10.79 182 ASP A C 1
ATOM 1279 O O . ASP A 1 182 ? -6.147 17.722 33.053 1.00 11.44 182 ASP A O 1
ATOM 1284 N N . GLY A 1 183 ? -4.525 16.214 32.689 1.00 9.66 183 GLY A N 1
ATOM 1285 C CA . GLY A 1 183 ? -4.835 16.072 31.273 1.00 8.61 183 GLY A CA 1
ATOM 1286 C C . GLY A 1 183 ? -3.966 15.015 30.643 1.00 7.98 183 GLY A C 1
ATOM 1287 O O . GLY A 1 183 ? -3.193 14.341 31.319 1.00 8.31 183 GLY A O 1
ATOM 1288 N N . ILE A 1 184 ? -4.113 14.885 29.333 1.00 7.27 184 ILE A N 1
ATOM 1289 C CA . ILE A 1 184 ? -3.467 13.818 28.582 1.00 7.51 184 ILE A CA 1
ATOM 1290 C C . ILE A 1 184 ? -2.735 14.412 27.385 1.00 7.18 184 ILE A C 1
ATOM 1291 O O . ILE A 1 184 ? -3.283 15.267 26.675 1.00 7.54 184 ILE A O 1
ATOM 1296 N N . LEU A 1 185 ? -1.501 13.960 27.177 1.00 6.74 185 LEU A N 1
ATOM 1297 C CA . LEU A 1 185 ? -0.788 14.242 25.938 1.00 6.59 185 LEU A CA 1
ATOM 1298 C C . LEU A 1 185 ? -0.855 13.003 25.055 1.00 6.34 185 LEU A C 1
ATOM 1299 O O . LEU A 1 185 ? -0.372 11.939 25.430 1.00 6.68 185 LEU A O 1
ATOM 1304 N N . LEU A 1 186 ? -1.483 13.151 23.894 1.00 6.32 186 LEU A N 1
ATOM 1305 C CA . LEU A 1 186 ? -1.535 12.113 22.880 1.00 6.94 186 LEU A CA 1
ATOM 1306 C C . LEU A 1 186 ? -0.460 12.463 21.852 1.00 7.03 186 LEU A C 1
ATOM 1307 O O . LEU A 1 186 ? -0.616 13.381 21.035 1.00 6.39 186 LEU A O 1
ATOM 1312 N N . SER A 1 187 ? 0.659 11.748 21.926 1.00 7.29 187 SER A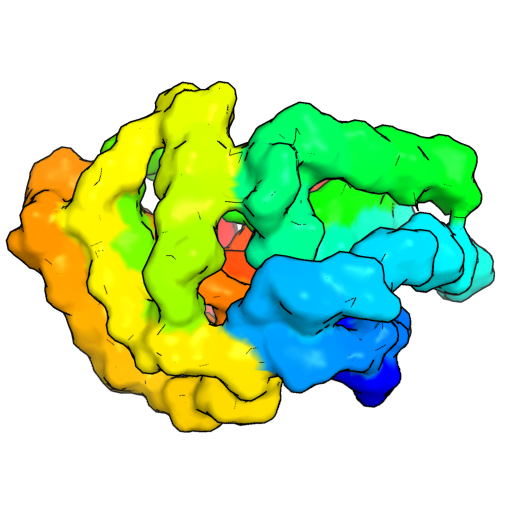 N 1
ATOM 1313 C CA . SER A 1 187 ? 1.858 12.163 21.210 1.00 8.03 187 SER A CA 1
ATOM 1314 C C . SER A 1 187 ? 2.153 11.319 19.982 1.00 8.77 187 SER A C 1
ATOM 1315 O O . SER A 1 187 ? 2.187 10.085 20.037 1.00 9.20 187 SER A O 1
ATOM 1318 N N . SER A 1 188 ? 2.360 12.056 18.892 1.00 8.79 188 SER A N 1
ATOM 1319 C CA . SER A 1 188 ? 2.817 11.647 17.555 1.00 8.81 188 SER A CA 1
ATOM 1320 C C . SER A 1 188 ? 1.934 12.296 16.529 1.00 8.63 188 SER A C 1
ATOM 1321 O O . SER A 1 188 ? 0.724 12.050 16.481 1.00 8.78 188 SER A O 1
ATOM 1324 N N . GLY A 1 189 ? 2.570 13.105 15.689 1.00 8.20 189 GLY A N 1
ATOM 1325 C CA . GLY A 1 189 ? 1.904 13.787 14.599 1.00 9.12 189 GLY A CA 1
ATOM 1326 C C . GLY A 1 189 ? 1.565 12.858 13.459 1.00 9.47 189 GLY A C 1
ATOM 1327 O O . GLY A 1 189 ? 1.022 13.300 12.448 1.00 10.72 189 GLY A O 1
ATOM 1328 N N . GLY A 1 190 ? 1.877 11.575 13.607 1.00 9.24 190 GLY A N 1
ATOM 1329 C CA . GLY A 1 190 ? 1.554 10.588 12.573 1.00 9.58 190 GLY A CA 1
ATOM 1330 C C . GLY A 1 190 ? 0.204 9.946 12.791 1.00 9.62 190 GLY A C 1
ATOM 1331 O O . GLY A 1 190 ? -0.304 9.255 11.914 1.00 10.97 190 GLY A O 1
ATOM 1332 N N . LEU A 1 191 ? -0.372 10.193 13.959 1.00 8.64 191 LEU A N 1
ATOM 1333 C CA . LEU A 1 191 ? -1.666 9.639 14.327 1.00 8.51 191 LEU A CA 1
ATOM 1334 C C . LEU A 1 191 ? -2.795 10.524 13.834 1.00 8.57 191 LEU A C 1
ATOM 1335 O O . LEU A 1 191 ? -2.669 11.753 13.802 1.00 10.01 191 LEU A O 1
ATOM 1340 N N . LEU A 1 192 ? -3.900 9.888 13.457 1.00 7.97 192 LEU A N 1
ATOM 1341 C CA . LEU A 1 192 ? -5.108 10.599 13.052 1.00 7.54 192 LEU A CA 1
ATOM 1342 C C . LEU A 1 192 ? -6.061 10.599 14.234 1.00 7.22 192 LEU A C 1
ATOM 1343 O O . LEU A 1 192 ? -6.783 9.635 14.483 1.00 7.26 192 LEU A O 1
ATOM 1348 N N . THR A 1 193 ? -6.040 11.705 14.966 1.00 6.94 193 THR A N 1
ATOM 1349 C CA . THR A 1 193 ? -6.612 11.776 16.305 1.00 6.75 193 THR A CA 1
ATOM 1350 C C . THR A 1 193 ? -7.857 12.646 16.436 1.00 6.76 193 THR A C 1
ATOM 1351 O O . THR A 1 193 ? -8.411 12.744 17.529 1.00 6.77 193 THR A O 1
ATOM 1355 N N . LEU A 1 194 ? -8.283 13.296 15.351 1.00 7.14 194 LEU A N 1
ATOM 1356 C CA . LEU A 1 194 ? -9.331 14.314 15.485 1.00 7.52 194 LEU A CA 1
ATOM 1357 C C . LEU A 1 194 ? -10.663 13.803 16.033 1.00 8.23 194 LEU A C 1
ATOM 1358 O O . LEU A 1 194 ? -11.348 14.530 16.752 1.00 9.04 194 LEU A O 1
ATOM 1363 N N . ASP A 1 195 ? -11.039 12.573 15.696 1.00 8.17 195 ASP A N 1
ATOM 1364 C CA . ASP A 1 195 ? -12.293 12.015 16.214 1.00 9.07 195 ASP A CA 1
ATOM 1365 C C . ASP A 1 195 ? -12.119 11.440 17.619 1.00 8.86 195 ASP A C 1
ATOM 1366 O O . ASP A 1 195 ? -13.088 11.331 18.375 1.00 9.90 195 ASP A O 1
ATOM 1371 N N . ALA A 1 196 ? -10.881 11.109 17.981 1.00 7.74 196 ALA A N 1
ATOM 1372 C CA . ALA A 1 196 ? -10.598 10.567 19.315 1.00 7.33 196 ALA A CA 1
ATOM 1373 C C . ALA A 1 196 ? -10.678 11.619 20.408 1.00 7.25 196 ALA A C 1
ATOM 1374 O O . ALA A 1 196 ? -11.203 11.356 21.499 1.00 7.64 196 ALA A O 1
ATOM 1376 N N . ILE A 1 197 ? -10.150 12.808 20.125 1.00 7.46 197 ILE A N 1
ATOM 1377 C CA . ILE A 1 197 ? -10.023 13.862 21.136 1.00 8.18 197 ILE A CA 1
ATOM 1378 C C . ILE A 1 197 ? -11.345 14.214 21.846 1.00 8.36 197 ILE A C 1
ATOM 1379 O O . ILE A 1 197 ? -11.402 14.137 23.072 1.00 8.35 197 ILE A O 1
ATOM 1384 N N . PRO A 1 198 ? -12.400 14.607 21.096 1.00 8.57 198 PRO A N 1
ATOM 1385 C CA . PRO A 1 198 ? -13.630 14.968 21.818 1.00 9.06 198 PRO A CA 1
ATOM 1386 C C . PRO A 1 198 ? -14.231 13.806 22.600 1.00 9.46 198 PRO A C 1
ATOM 1387 O O . PRO A 1 198 ? -14.875 14.032 23.616 1.00 9.93 198 PRO A O 1
ATOM 1391 N N . GLU A 1 199 ? -14.029 12.580 22.133 1.00 9.17 199 GLU A N 1
ATOM 1392 C CA . GLU A 1 199 ? -14.575 11.418 22.834 1.00 9.08 199 GLU A CA 1
ATOM 1393 C C . GLU A 1 199 ? -13.847 11.197 24.160 1.00 8.80 199 GLU A C 1
ATOM 1394 O O . GLU A 1 199 ? -14.473 10.953 25.195 1.00 8.75 199 GLU A O 1
ATOM 1400 N N . VAL A 1 200 ? -12.522 11.307 24.151 1.00 8.02 200 VAL A N 1
ATOM 1401 C CA . VAL A 1 200 ? -11.759 11.188 25.389 1.00 8.31 200 VAL A CA 1
ATOM 1402 C C . VAL A 1 200 ? -12.127 12.290 26.377 1.00 8.44 200 VAL A C 1
ATOM 1403 O O . VAL A 1 200 ? -12.339 12.015 27.562 1.00 8.53 200 VAL A O 1
ATOM 1407 N N . GLU A 1 201 ? -12.207 13.530 25.895 1.00 8.90 201 GLU A N 1
ATOM 1408 C CA . GLU A 1 201 ? -12.561 14.659 26.764 1.00 9.98 201 GLU A CA 1
ATOM 1409 C C . GLU A 1 201 ? -13.961 14.498 27.368 1.00 10.23 201 GLU A C 1
ATOM 1410 O O . GLU A 1 201 ? -14.163 14.800 28.551 1.00 10.66 201 GLU A O 1
ATOM 1416 N N . ARG A 1 202 ? -14.906 14.010 26.558 1.00 10.67 202 ARG A N 1
ATOM 1417 C CA . ARG A 1 202 ? -16.277 13.735 27.009 1.00 11.68 202 ARG A CA 1
ATOM 1418 C C . ARG A 1 202 ? -16.279 12.694 28.129 1.00 11.84 202 ARG A C 1
ATOM 1419 O O . ARG A 1 202 ? -16.922 12.878 29.172 1.00 12.72 202 ARG A O 1
ATOM 1427 N N . ARG A 1 203 ? -15.576 11.594 27.904 1.00 11.87 203 ARG A N 1
ATOM 1428 C CA . ARG A 1 203 ? -15.601 10.474 28.847 1.00 12.87 203 ARG A CA 1
ATOM 1429 C C . ARG A 1 203 ? -14.861 10.744 30.146 1.00 13.06 203 ARG A C 1
ATOM 1430 O O . ARG A 1 203 ? -15.296 10.298 31.213 1.00 13.75 203 ARG A O 1
ATOM 1438 N N . LEU A 1 204 ? -13.748 11.471 30.071 1.00 12.44 204 LEU A N 1
ATOM 1439 C CA . LEU A 1 204 ? -12.890 11.645 31.233 1.00 12.47 204 LEU A CA 1
ATOM 1440 C C . LEU A 1 204 ? -13.014 12.984 31.936 1.00 12.73 204 LEU A C 1
ATOM 1441 O O . LEU A 1 204 ? -12.667 13.093 33.114 1.00 13.25 204 LEU A O 1
ATOM 1446 N N . GLY A 1 205 ? -13.471 14.009 31.220 1.00 12.68 205 GLY A N 1
ATOM 1447 C CA . GLY A 1 205 ? -13.614 15.341 31.803 1.00 12.84 205 GLY A CA 1
ATOM 1448 C C . GLY A 1 205 ? -12.290 16.051 32.030 1.00 12.88 205 GLY A C 1
ATOM 1449 O O . GLY A 1 205 ? -12.201 16.981 32.839 1.00 14.12 205 GLY A O 1
ATOM 1450 N N . VAL A 1 206 ? -11.247 15.600 31.332 1.00 11.95 206 VAL A N 1
ATOM 1451 C CA . VAL A 1 206 ? -9.955 16.286 31.325 1.00 11.89 206 VAL A CA 1
ATOM 1452 C C . VAL A 1 206 ? -9.578 16.591 29.876 1.00 11.17 206 VAL A C 1
ATOM 1453 O O . VAL A 1 206 ? -10.054 15.916 28.958 1.00 11.52 206 VAL A O 1
ATOM 1457 N N . PRO A 1 207 ? -8.762 17.638 29.664 1.00 11.09 207 PRO A N 1
ATOM 1458 C CA . PRO A 1 207 ? -8.373 17.986 28.298 1.00 10.79 207 PRO A CA 1
ATOM 1459 C C . PRO A 1 207 ? -7.312 17.052 27.714 1.00 10.27 207 PRO A C 1
ATOM 1460 O O . PRO A 1 207 ? -6.514 16.468 28.455 1.00 10.34 207 PRO A O 1
ATOM 1464 N N . VAL A 1 208 ? -7.329 16.936 26.391 1.00 9.66 208 VAL A N 1
ATOM 1465 C CA . VAL A 1 208 ? -6.320 16.205 25.627 1.00 9.49 208 VAL A CA 1
ATOM 1466 C C . VAL A 1 208 ? -5.593 17.165 24.697 1.00 8.36 208 VAL A C 1
ATOM 1467 O O . VAL A 1 208 ? -6.226 17.937 23.962 1.00 9.28 208 VAL A O 1
ATOM 1471 N N . VAL A 1 209 ? -4.269 17.100 24.719 1.00 6.94 209 VAL A N 1
ATOM 1472 C CA . VAL A 1 209 ? -3.451 17.807 23.734 1.00 6.80 209 VAL A CA 1
ATOM 1473 C C . VAL A 1 209 ? -2.848 16.746 22.831 1.00 6.38 209 VAL A C 1
ATOM 1474 O O . VAL A 1 209 ? -2.175 15.837 23.313 1.00 6.60 209 VAL A O 1
ATOM 1478 N N . SER A 1 210 ? -3.108 16.857 21.533 1.00 5.85 210 SER A N 1
ATOM 1479 C CA . SER A 1 210 ? -2.658 15.868 20.561 1.00 6.01 210 SER A CA 1
ATOM 1480 C C . SER A 1 210 ? -1.652 16.529 19.627 1.00 5.80 210 SER A C 1
ATOM 1481 O O . SER A 1 210 ? -1.874 17.659 19.187 1.00 5.60 210 SER A O 1
ATOM 1484 N N . SER A 1 211 ? -0.570 15.819 19.310 1.00 5.44 211 SER A N 1
ATOM 1485 C CA . SER A 1 211 ? 0.540 16.385 18.515 1.00 5.81 211 SER A CA 1
ATOM 1486 C C . SER A 1 211 ? 0.131 17.131 17.234 1.00 5.42 211 SER A C 1
ATOM 1487 O O . SER A 1 211 ? 0.466 18.306 17.069 1.00 5.52 211 SER A O 1
ATOM 1490 N N . SER A 1 212 ? -0.533 16.445 16.312 1.00 5.65 212 SER A N 1
ATOM 1491 C CA . SER A 1 212 ? -0.826 17.065 15.017 1.00 6.30 212 SER A CA 1
ATOM 1492 C C . SER A 1 212 ? -1.765 18.272 15.166 1.00 6.13 212 SER A C 1
ATOM 1493 O O . SER A 1 212 ? -1.442 19.373 14.728 1.00 5.97 212 SER A O 1
ATOM 1496 N N . PRO A 1 213 ? -2.934 18.083 15.806 1.00 5.51 213 PRO A N 1
ATOM 1497 C CA . PRO A 1 213 ? -3.821 19.228 15.994 1.00 5.72 213 PRO A CA 1
ATOM 1498 C C . PRO A 1 213 ? -3.152 20.381 16.758 1.00 5.64 213 PRO A C 1
ATOM 1499 O O . PRO A 1 213 ? -3.313 21.540 16.372 1.00 6.26 213 PRO A O 1
ATOM 1503 N N . ALA A 1 214 ? -2.384 20.083 17.805 1.00 5.30 214 ALA A N 1
ATOM 1504 C CA . ALA A 1 214 ? -1.680 21.151 18.530 1.00 5.22 214 ALA A CA 1
ATOM 1505 C C . ALA A 1 214 ? -0.689 21.867 17.615 1.00 5.05 214 ALA A C 1
ATOM 1506 O O . ALA A 1 214 ? -0.550 23.083 17.697 1.00 5.67 214 ALA A O 1
ATOM 1508 N N . GLY A 1 215 ? -0.019 21.117 16.736 1.00 5.12 215 GLY A N 1
ATOM 1509 C CA . GLY A 1 215 ? 0.902 21.731 15.772 1.00 4.58 215 GLY A CA 1
ATOM 1510 C C . GLY A 1 215 ? 0.196 22.761 14.904 1.00 4.29 215 GLY A C 1
ATOM 1511 O O . GLY A 1 215 ? 0.717 23.858 14.674 1.00 5.22 215 GLY A O 1
ATOM 1512 N N . PHE A 1 216 ? -0.995 22.414 14.420 1.00 4.76 216 PHE A N 1
ATOM 1513 C CA . PHE A 1 216 ? -1.789 23.362 13.640 1.00 4.97 216 PHE A CA 1
ATOM 1514 C C . PHE A 1 216 ? -2.211 24.568 14.457 1.00 5.34 216 PHE A C 1
ATOM 1515 O O . PHE A 1 216 ? -2.062 25.696 14.017 1.00 6.25 216 PHE A O 1
ATOM 1523 N N . TRP A 1 217 ? -2.729 24.312 15.653 1.00 5.32 217 TRP A N 1
ATOM 1524 C CA . TRP A 1 217 ? -3.184 25.375 16.541 1.00 5.76 217 TRP A CA 1
ATOM 1525 C C . TRP A 1 217 ? -2.047 26.364 16.803 1.00 5.55 217 TRP A C 1
ATOM 1526 O O . TRP A 1 217 ? -2.226 27.583 16.761 1.00 5.93 217 TRP A O 1
ATOM 1537 N N . ASP A 1 218 ? -0.866 25.824 17.062 1.00 5.59 218 ASP A N 1
ATOM 1538 C CA . ASP A 1 218 ? 0.297 26.616 17.427 1.00 6.02 218 ASP A CA 1
ATOM 1539 C C . ASP A 1 218 ? 0.848 27.401 16.241 1.00 6.21 218 ASP A C 1
ATOM 1540 O O . ASP A 1 218 ? 1.277 28.549 16.402 1.00 6.68 218 ASP A O 1
ATOM 1545 N N . ALA A 1 219 ? 0.837 26.792 15.052 1.00 6.48 219 ALA A N 1
ATOM 1546 C CA . ALA A 1 219 ? 1.268 27.491 13.842 1.00 6.43 219 ALA A CA 1
ATOM 1547 C C . ALA A 1 219 ? 0.322 28.641 13.513 1.00 6.61 219 ALA A C 1
ATOM 1548 O O . ALA A 1 219 ? 0.758 29.736 13.144 1.00 7.30 219 ALA A O 1
ATOM 1550 N N . VAL A 1 220 ? -0.977 28.398 13.674 1.00 6.68 220 VAL A N 1
ATOM 1551 C CA . VAL A 1 220 ? -1.979 29.434 13.424 1.00 8.14 220 VAL A CA 1
ATOM 1552 C C . VAL A 1 220 ? -1.853 30.551 14.456 1.00 8.53 220 VAL A C 1
ATOM 1553 O O . VAL A 1 220 ? -1.993 31.737 14.131 1.00 8.95 220 VAL A O 1
ATOM 1557 N N . ARG A 1 221 ? -1.565 30.169 15.694 1.00 8.83 221 ARG A N 1
ATOM 1558 C CA . ARG A 1 221 ? -1.239 31.128 16.762 1.00 9.83 221 ARG A CA 1
ATOM 1559 C C . ARG A 1 221 ? -0.106 32.060 16.325 1.00 10.74 221 ARG A C 1
ATOM 1560 O O . ARG A 1 221 ? -0.222 33.286 16.420 1.00 11.55 221 ARG A O 1
ATOM 1568 N N . LEU A 1 222 ? 0.981 31.465 15.836 1.00 11.50 222 LEU A N 1
ATOM 1569 C CA . LEU A 1 222 ? 2.170 32.210 15.428 1.00 13.52 222 LEU A CA 1
ATOM 1570 C C . LEU A 1 222 ? 1.922 33.121 14.243 1.00 14.23 222 LEU A C 1
ATOM 1571 O O . LEU A 1 222 ? 2.596 34.146 14.093 1.00 14.93 222 LEU A O 1
ATOM 1576 N N . ALA A 1 223 ? 0.975 32.732 13.390 1.00 14.98 223 ALA A N 1
ATOM 1577 C CA . ALA A 1 223 ? 0.578 33.539 12.233 1.00 15.93 223 ALA A CA 1
ATOM 1578 C C . ALA A 1 223 ? -0.128 34.843 12.629 1.00 17.04 223 ALA A C 1
ATOM 1579 O O . ALA A 1 223 ? -0.270 35.749 11.805 1.00 17.40 223 ALA A O 1
ATOM 1581 N N . GLY A 1 224 ? -0.577 34.917 13.882 1.00 17.52 224 GLY A N 1
ATOM 1582 C CA . GLY A 1 224 ? -1.053 36.165 14.488 1.00 19.37 224 GLY A CA 1
ATOM 1583 C C . GLY A 1 224 ? -2.323 36.789 13.938 1.00 20.47 224 GLY A C 1
ATOM 1584 O O . GLY A 1 224 ? -2.549 37.993 14.103 1.00 21.19 224 GLY A O 1
ATOM 1585 N N . GLY A 1 225 ? -3.163 35.985 13.292 1.00 20.93 225 GLY A N 1
ATOM 1586 C CA . GLY A 1 225 ? -4.437 36.488 12.774 1.00 21.51 225 GLY A CA 1
ATOM 1587 C C . GLY A 1 225 ? -5.610 36.152 13.674 1.00 21.84 225 GLY A C 1
ATOM 1588 O O . GLY A 1 225 ? -6.717 36.664 13.482 1.00 22.36 225 GLY A O 1
ATOM 1589 N N . GLY A 1 226 ? -5.369 35.283 14.653 1.00 21.67 226 GLY A N 1
ATOM 1590 C CA . GLY A 1 226 ? -6.411 34.849 15.583 1.00 20.93 226 GLY A CA 1
ATOM 1591 C C . GLY A 1 226 ? -7.476 33.979 14.946 1.00 20.57 226 GLY A C 1
ATOM 1592 O O . GLY A 1 226 ? -8.610 33.933 15.433 1.00 21.23 226 GLY A O 1
ATOM 1593 N N . ALA A 1 227 ? -7.117 33.289 13.861 1.00 19.66 227 ALA A N 1
ATOM 1594 C CA . ALA A 1 227 ? -8.042 32.395 13.162 1.00 18.42 227 ALA A CA 1
ATOM 1595 C C . ALA A 1 227 ? -8.483 31.268 14.086 1.00 17.67 227 ALA A C 1
ATOM 1596 O O . ALA A 1 227 ? -7.688 30.763 14.881 1.00 17.76 227 ALA A O 1
ATOM 1598 N N . LYS A 1 228 ? -9.755 30.896 13.994 1.00 16.83 228 LYS A N 1
ATOM 1599 C CA . LYS A 1 228 ? -10.314 29.869 14.876 1.00 16.04 228 LYS A CA 1
ATOM 1600 C C . LYS A 1 228 ? -10.657 28.612 14.095 1.00 14.68 228 LYS A C 1
ATOM 1601 O O . LYS A 1 228 ? -11.048 28.675 12.930 1.00 14.27 228 LYS A O 1
ATOM 1607 N N . ALA A 1 229 ? -10.485 27.464 14.738 1.00 13.25 229 ALA A N 1
ATOM 1608 C CA . ALA A 1 229 ? -10.779 26.194 14.092 1.00 12.50 229 ALA A CA 1
ATOM 1609 C C . ALA A 1 229 ? -12.279 25.926 14.062 1.00 12.24 229 ALA A C 1
ATOM 1610 O O . ALA A 1 229 ? -13.044 26.484 14.861 1.00 12.30 229 ALA A O 1
ATOM 1612 N N . ARG A 1 230 ? -12.682 25.049 13.152 1.00 12.00 230 ARG A N 1
ATOM 1613 C CA . ARG A 1 230 ? -14.033 24.510 13.174 1.00 11.89 230 ARG A CA 1
ATOM 1614 C C . ARG A 1 230 ? -14.248 23.821 14.525 1.00 11.69 230 ARG A C 1
ATOM 1615 O O . ARG A 1 230 ? -13.283 23.336 15.119 1.00 11.23 230 ARG A O 1
ATOM 1623 N N . PRO A 1 231 ? -15.495 23.805 15.036 1.00 11.48 231 PRO A N 1
ATOM 1624 C CA . PRO A 1 231 ? -15.738 23.290 16.386 1.00 11.15 231 PRO A CA 1
ATOM 1625 C C . PRO A 1 231 ? -15.723 21.768 16.483 1.00 10.56 231 PRO A C 1
ATOM 1626 O O . PRO A 1 231 ? -15.920 21.083 15.482 1.00 10.62 231 PRO A O 1
ATOM 1630 N N . GLY A 1 232 ? -15.498 21.268 17.695 1.00 10.50 232 GLY A N 1
ATOM 1631 C CA . GLY A 1 232 ? -15.617 19.840 17.989 1.00 10.65 232 GLY A CA 1
ATOM 1632 C C . GLY A 1 232 ? -14.328 19.041 17.975 1.00 11.02 232 GLY A C 1
ATOM 1633 O O . GLY A 1 232 ? -14.360 17.803 17.968 1.00 12.10 232 GLY A O 1
ATOM 1634 N N . TYR A 1 233 ? -13.190 19.733 17.965 1.00 10.39 233 TYR A N 1
ATOM 1635 C CA . TYR A 1 233 ? -11.899 19.043 17.929 1.00 10.72 233 TYR A CA 1
ATOM 1636 C C . TYR A 1 233 ? -11.132 19.154 19.238 1.00 10.61 233 TYR A C 1
ATOM 1637 O O . TYR A 1 233 ? -9.927 18.876 19.279 1.00 11.43 233 TYR A O 1
ATOM 1646 N N . GLY A 1 234 ? -11.828 19.567 20.289 1.00 9.84 234 GLY A N 1
ATOM 1647 C CA . GLY A 1 234 ? -11.258 19.575 21.627 1.00 9.32 234 GLY A CA 1
ATOM 1648 C C . GLY A 1 234 ? -11.203 20.943 22.261 1.00 8.79 234 GLY A C 1
ATOM 1649 O O . GLY A 1 234 ? -11.256 21.965 21.566 1.00 8.31 234 GLY A O 1
ATOM 1650 N N . ARG A 1 235 ? -11.052 20.946 23.578 1.00 8.95 235 ARG A N 1
ATOM 1651 C CA . ARG A 1 235 ? -10.951 22.175 24.351 1.00 8.72 235 ARG A CA 1
ATOM 1652 C C . ARG A 1 235 ? -9.827 23.113 23.907 1.00 8.48 235 ARG A C 1
ATOM 1653 O O . ARG A 1 235 ? -9.951 24.332 24.026 1.00 8.66 235 ARG A O 1
ATOM 1661 N N . LEU A 1 236 ? -8.729 22.559 23.396 1.00 8.33 236 LEU A N 1
ATOM 1662 C CA . LEU A 1 236 ? -7.633 23.410 22.936 1.00 7.93 236 LEU A CA 1
ATOM 1663 C C . LEU A 1 236 ? -8.160 24.446 21.943 1.00 8.23 236 LEU A C 1
ATOM 1664 O O . LEU A 1 236 ? -7.840 25.644 22.023 1.00 8.85 236 LEU A O 1
ATOM 1669 N N . PHE A 1 237 ? -8.987 23.979 21.016 1.00 8.15 237 PHE A N 1
ATOM 1670 C CA . PHE A 1 237 ? -9.524 24.837 19.978 1.00 9.00 237 PHE A CA 1
ATOM 1671 C C . PHE A 1 237 ? -10.733 25.616 20.439 1.00 9.96 237 PHE A C 1
ATOM 1672 O O . PHE A 1 237 ? -10.851 26.813 20.154 1.00 11.12 237 PHE A O 1
ATOM 1680 N N . ASP A 1 238 ? -11.638 24.938 21.134 1.00 10.35 238 ASP A N 1
ATOM 1681 C CA . ASP A 1 238 ? -12.936 25.538 21.401 1.00 11.12 238 ASP A CA 1
ATOM 1682 C C . ASP A 1 238 ? -12.918 26.545 22.542 1.00 11.49 238 ASP A C 1
ATOM 1683 O O . ASP A 1 238 ? -13.838 27.363 22.658 1.00 12.10 238 ASP A O 1
ATOM 1688 N N . GLU A 1 239 ? -11.865 26.526 23.352 1.00 12.28 239 GLU A N 1
ATOM 1689 C CA . GLU A 1 239 ? -11.768 27.484 24.458 1.00 13.49 239 GLU A CA 1
ATOM 1690 C C . GLU A 1 239 ? -11.136 28.818 24.049 1.00 14.55 239 GLU A C 1
ATOM 1691 O O . GLU A 1 239 ? -10.207 29.322 24.687 1.00 14.07 239 GLU A O 1
ATOM 1697 N N . SER A 1 240 ? -11.688 29.380 22.971 1.00 16.15 240 SER A N 1
ATOM 1698 C CA . SER A 1 240 ? -11.353 30.719 22.488 1.00 16.68 240 SER A CA 1
ATOM 1699 C C . SER A 1 240 ? -12.552 31.303 21.733 1.00 17.09 240 SER A C 1
ATOM 1700 O O . SER A 1 240 ? -13.478 30.540 21.363 1.00 17.28 240 SER A O 1
#

Foldseek 3Di:
DAEAEEEEAAQVFDDQPCCCAWPVPHHYGTHYQHQDWQDPVSLVVRLVCVLVRLLVVLVVRHQEYEHQWQLSLQLVADVSNVVSQVSNCVSRVHHYHYLNVLLVVLCVVQVFQEEFEQEAADVSSVVSNQRRSVVVRGHYFFAYNHGIGLQVQQPDDLVNSLVSQVVSCVRPVVGQEYEYDTLSHDHQQNQLVNCVVNVHHYDYRNVSSVVVSVVRSPPPDATDDDRTCSGPVD

Solvent-accessible surface area: 9224 Å² total

Radius of gyration: 16.07 Å; Cα contacts (8 Å, |Δi|>4): 511; chains: 1; bounding box: 37×36×41 Å